Protein AF-A0A0F4JJK7-F1 (afdb_monomer_lite)

Foldseek 3Di:
DLVCCVVPPDDPDDPVVVVVSCVVVVVVVVVVVVVVVLVVVVVVVLVLLLCLLVPPPVNPVCQLVPDDDDPPDPVNVVVNVVVVLVVLVVVAQEWEQAPPVGIPPQADWDDKDKDKDFADDPDPPDDDDDDFLVVVVVVVVVVVQCQVVDPDPVDGADDKDKDKHKYFYDYHPDPDDDQDDDDQDDSSYGHPVVSSVCLRVVDPPDDIHIWTWIWGQPPVNQKIKIKTWHWDDDDRMTMIMIIIGIPHGDDCVSNDRDDADWDWDQDPVGNVDTDTDGDRPADPVRVCLVVCVPPPDPDVVVCPVSDDPPPDPPDPDDD

pLDDT: mean 72.7, std 16.4, range [22.91, 95.44]

Radius of gyration: 30.91 Å; chains: 1; bounding box: 74×50×105 Å

Sequence (319 aa):
VLLYRVAYRQPGSGLLELYLLGAIVAPVLGWYGARRICERTAADLRSRWDGLLGGGGVVTAKVPEAVPGNPDEKAREDLRHQLAKLTAEDRSNSVFYAGPKGILGMGTRWGSWQMAEELTPKTEGHEIHPFRSWDVIRAIDTQLRKLERGPLHTGGFPPASIQHWIVTPVGEGAAEVARPGGEDVDTFMVKPHEITRICNEQQFSAGNRHYLGIQWPLWDGQLVITMLVTVTVLYKTLRVDVTAHALGPVHGLFTTKSKPPVVEVPKSIRFWETVERPLPLVDASEVVRLAVRAPLTWYPPLLDYFGGKLVLPEPFGLR

Structure (mmCIF, N/CA/C/O backbone):
data_AF-A0A0F4JJK7-F1
#
_entry.id   AF-A0A0F4JJK7-F1
#
loop_
_atom_site.group_PDB
_atom_site.id
_atom_site.type_symbol
_atom_site.label_atom_id
_atom_site.label_alt_id
_atom_site.label_comp_id
_atom_site.label_asym_id
_atom_site.label_entity_id
_atom_site.label_seq_id
_atom_site.pdbx_PDB_ins_code
_atom_site.Cartn_x
_atom_site.Cartn_y
_atom_site.Cartn_z
_atom_site.occupancy
_atom_site.B_iso_or_equiv
_atom_site.auth_seq_id
_atom_site.auth_comp_id
_atom_site.auth_asym_id
_atom_site.auth_atom_id
_atom_site.pdbx_PDB_model_num
ATOM 1 N N . VAL A 1 1 ? 33.401 4.384 -51.039 1.00 47.06 1 VAL A N 1
ATOM 2 C CA . VAL A 1 1 ? 33.989 3.655 -52.194 1.00 47.06 1 VAL A CA 1
ATOM 3 C C . VAL A 1 1 ? 33.012 2.651 -52.811 1.00 47.06 1 VAL A C 1
ATOM 5 O O . VAL A 1 1 ? 32.742 2.777 -53.994 1.00 47.06 1 VAL A O 1
ATOM 8 N N . LEU A 1 2 ? 32.414 1.724 -52.046 1.00 46.66 2 LEU A N 1
ATOM 9 C CA . LEU A 1 2 ? 31.387 0.791 -52.559 1.00 46.66 2 LEU A CA 1
ATOM 10 C C . LEU A 1 2 ? 30.111 1.499 -53.058 1.00 46.66 2 LEU A C 1
ATOM 12 O O . LEU A 1 2 ? 29.720 1.302 -54.200 1.00 46.66 2 LEU A O 1
ATOM 16 N N . LEU A 1 3 ? 29.548 2.427 -52.275 1.00 50.97 3 LEU A N 1
ATOM 17 C CA . LEU A 1 3 ? 28.415 3.273 -52.703 1.00 50.97 3 LEU A CA 1
ATOM 18 C C . LEU A 1 3 ? 28.733 4.145 -53.933 1.00 50.97 3 LEU A C 1
ATOM 20 O O . LEU A 1 3 ? 27.875 4.387 -54.772 1.00 50.97 3 LEU A O 1
ATOM 24 N N . TYR A 1 4 ? 29.992 4.572 -54.065 1.00 50.66 4 TYR A N 1
ATOM 25 C CA . TYR A 1 4 ? 30.473 5.364 -55.200 1.00 50.66 4 TYR A CA 1
ATOM 26 C C . TYR A 1 4 ? 30.602 4.520 -56.481 1.00 50.66 4 TYR A C 1
ATOM 28 O O . TYR A 1 4 ? 30.342 5.014 -57.572 1.00 50.66 4 TYR A O 1
ATOM 36 N N . ARG A 1 5 ? 30.934 3.225 -56.360 1.00 52.31 5 ARG A N 1
ATOM 37 C CA . ARG A 1 5 ? 30.923 2.287 -57.494 1.00 52.31 5 ARG A CA 1
ATOM 38 C C . ARG A 1 5 ? 29.506 1.973 -57.980 1.00 52.31 5 ARG A C 1
ATOM 40 O O . ARG A 1 5 ? 29.317 1.892 -59.184 1.00 52.31 5 ARG A O 1
ATOM 47 N N . VAL A 1 6 ? 28.533 1.874 -57.071 1.00 53.47 6 VAL A N 1
ATOM 48 C CA . VAL A 1 6 ? 27.117 1.606 -57.399 1.00 53.47 6 VAL A CA 1
ATOM 49 C C . VAL A 1 6 ? 26.451 2.792 -58.104 1.00 53.47 6 VAL A C 1
ATOM 51 O O . VAL A 1 6 ? 25.686 2.594 -59.040 1.00 53.47 6 VAL A O 1
ATOM 54 N N . ALA A 1 7 ? 26.749 4.025 -57.686 1.00 56.03 7 ALA A N 1
ATOM 55 C CA . ALA A 1 7 ? 26.116 5.212 -58.262 1.00 56.03 7 ALA A CA 1
ATOM 56 C C . ALA A 1 7 ? 26.701 5.636 -59.623 1.00 56.03 7 ALA A C 1
ATOM 58 O O . ALA A 1 7 ? 26.008 6.296 -60.391 1.00 56.03 7 ALA A O 1
ATOM 59 N N . TYR A 1 8 ? 27.967 5.304 -59.913 1.00 55.56 8 TYR A N 1
ATOM 60 C CA . TYR A 1 8 ? 28.708 5.944 -61.012 1.00 55.56 8 TYR A CA 1
ATOM 61 C C . TYR A 1 8 ? 29.363 4.997 -62.030 1.00 55.56 8 TYR A C 1
ATOM 63 O O . TYR A 1 8 ? 29.955 5.475 -62.998 1.00 55.56 8 TYR A O 1
ATOM 71 N N . ARG A 1 9 ? 29.261 3.666 -61.882 1.00 46.75 9 ARG A N 1
ATOM 72 C CA . ARG A 1 9 ? 29.713 2.726 -62.923 1.00 46.75 9 ARG A CA 1
ATOM 73 C C . ARG A 1 9 ? 28.665 1.644 -63.196 1.00 46.75 9 ARG A C 1
ATOM 75 O O . ARG A 1 9 ? 28.308 0.883 -62.313 1.00 46.75 9 ARG A O 1
ATOM 82 N N . GLN A 1 10 ? 28.208 1.667 -64.447 1.00 50.81 10 GLN A N 1
ATOM 83 C CA . GLN A 1 10 ? 27.278 0.795 -65.173 1.00 50.81 10 GLN A CA 1
ATOM 84 C C . GLN A 1 10 ? 26.920 -0.579 -64.550 1.00 50.81 10 GLN A C 1
ATOM 86 O O . GLN A 1 10 ? 27.817 -1.317 -64.139 1.00 50.81 10 GLN A O 1
ATOM 91 N N . PRO A 1 11 ? 25.624 -0.960 -64.576 1.00 51.81 11 PRO A N 1
ATOM 92 C CA . PRO A 1 11 ? 25.106 -2.201 -64.013 1.00 51.81 11 PRO A CA 1
ATOM 93 C C . PRO A 1 11 ? 25.419 -3.386 -64.939 1.00 51.81 11 PRO A C 1
ATOM 95 O O . PRO A 1 11 ? 24.719 -3.637 -65.918 1.00 51.81 11 PRO A O 1
ATOM 98 N N . GLY A 1 12 ? 26.466 -4.139 -64.614 1.00 47.84 12 GLY A N 1
ATOM 99 C CA . GLY A 1 12 ? 26.769 -5.437 -65.219 1.00 47.84 12 GLY A CA 1
ATOM 100 C C . GLY A 1 12 ? 25.861 -6.546 -64.683 1.00 47.84 12 GLY A C 1
ATOM 101 O O . GLY A 1 12 ? 26.288 -7.376 -63.904 1.00 47.84 12 GLY A O 1
ATOM 102 N N . SER A 1 13 ? 24.588 -6.521 -65.072 1.00 58.41 13 SER A N 1
ATOM 103 C CA . SER A 1 13 ? 23.620 -7.633 -65.129 1.00 58.41 13 SER A CA 1
ATOM 104 C C . SER A 1 13 ? 24.031 -9.025 -64.593 1.00 58.41 13 SER A C 1
ATOM 106 O O . SER A 1 13 ? 24.419 -9.916 -65.351 1.00 58.41 13 SER A O 1
ATOM 108 N N . GLY A 1 14 ? 23.760 -9.277 -63.313 1.00 56.03 14 GLY A N 1
ATOM 109 C CA . GLY A 1 14 ? 23.597 -10.623 -62.768 1.00 56.03 14 GLY A CA 1
ATOM 110 C C . GLY A 1 14 ? 22.800 -10.568 -61.468 1.00 56.03 14 GLY A C 1
ATOM 111 O O . GLY A 1 14 ? 23.163 -9.823 -60.559 1.00 56.03 14 GLY A O 1
ATOM 112 N N . LEU A 1 15 ? 21.723 -11.357 -61.347 1.00 65.56 15 LEU A N 1
ATOM 113 C CA . LEU A 1 15 ? 20.953 -11.481 -60.094 1.00 65.56 15 LEU A CA 1
ATOM 114 C C . LEU A 1 15 ? 21.866 -11.799 -58.896 1.00 65.56 15 LEU A C 1
ATOM 116 O O . LEU A 1 15 ? 21.628 -11.317 -57.795 1.00 65.56 15 LEU A O 1
ATOM 120 N N . LEU A 1 16 ? 22.947 -12.548 -59.136 1.00 65.38 16 LEU A N 1
ATOM 121 C CA . LEU A 1 16 ? 23.984 -12.877 -58.157 1.00 65.38 16 LEU A CA 1
ATOM 122 C C . LEU A 1 16 ? 24.763 -11.658 -57.648 1.00 65.38 16 LEU A C 1
ATOM 124 O O . LEU A 1 16 ? 25.068 -11.592 -56.462 1.00 65.38 16 LEU A O 1
ATOM 128 N N . GLU A 1 17 ? 25.067 -10.684 -58.503 1.00 67.25 17 GLU A N 1
ATOM 129 C CA . GLU A 1 17 ? 25.821 -9.492 -58.104 1.00 67.25 17 GLU A CA 1
ATOM 130 C C . GLU A 1 17 ? 24.938 -8.521 -57.312 1.00 67.25 17 GLU A C 1
ATOM 132 O O . GLU A 1 17 ? 25.353 -8.012 -56.272 1.00 67.25 17 GLU A O 1
ATOM 137 N N . LEU A 1 18 ? 23.676 -8.354 -57.726 1.00 67.50 18 LEU A N 1
ATOM 138 C CA . LEU A 1 18 ? 22.672 -7.614 -56.953 1.00 67.50 18 LEU A CA 1
ATOM 139 C C . LEU A 1 18 ? 22.370 -8.291 -55.609 1.00 67.50 18 LEU A C 1
ATOM 141 O O . LEU A 1 18 ? 22.221 -7.601 -54.602 1.00 67.50 18 LEU A O 1
ATOM 145 N N . TYR A 1 19 ? 22.324 -9.626 -55.572 1.00 65.75 19 TYR A N 1
ATOM 146 C CA . TYR A 1 19 ? 22.150 -10.393 -54.339 1.00 65.75 19 TYR A CA 1
ATOM 147 C C . TYR A 1 19 ? 23.349 -10.240 -5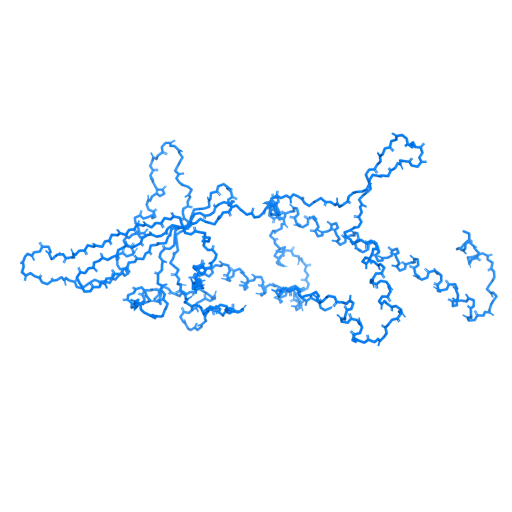3.400 1.00 65.75 19 TYR A C 1
ATOM 149 O O . TYR A 1 19 ? 23.156 -9.945 -52.226 1.00 65.75 19 TYR A O 1
ATOM 157 N N . LEU A 1 20 ? 24.584 -10.370 -53.899 1.00 69.56 20 LEU A N 1
ATOM 158 C CA . LEU A 1 20 ? 25.799 -10.168 -53.100 1.00 69.56 20 LEU A CA 1
ATOM 159 C C . LEU A 1 20 ? 25.902 -8.728 -52.581 1.00 69.56 20 LEU A C 1
ATOM 161 O O . LEU A 1 20 ? 26.259 -8.510 -51.424 1.00 69.56 20 LEU A O 1
ATOM 165 N N . LEU A 1 21 ? 25.534 -7.741 -53.400 1.00 64.38 21 LEU A N 1
ATOM 166 C CA . LEU A 1 21 ? 25.496 -6.341 -52.988 1.00 64.38 21 LEU A CA 1
ATOM 167 C C . LEU A 1 21 ? 24.416 -6.101 -51.923 1.00 64.38 21 LEU A C 1
ATOM 169 O O . LEU A 1 21 ? 24.687 -5.467 -50.904 1.00 64.38 21 LEU A O 1
ATOM 173 N N . GLY A 1 22 ? 23.213 -6.642 -52.124 1.00 65.94 22 GLY A N 1
ATOM 174 C CA . GLY A 1 22 ? 22.122 -6.598 -51.153 1.00 65.94 22 GLY A CA 1
ATOM 175 C C . GLY A 1 22 ? 22.499 -7.279 -49.838 1.00 65.94 22 GLY A C 1
ATOM 176 O O . GLY A 1 22 ? 22.286 -6.705 -48.776 1.00 65.94 22 GLY A O 1
ATOM 177 N N . ALA A 1 23 ? 23.154 -8.438 -49.896 1.00 65.69 23 ALA A N 1
ATOM 178 C CA . ALA A 1 23 ? 23.616 -9.188 -48.733 1.00 65.69 23 ALA A CA 1
ATOM 179 C C . ALA A 1 23 ? 24.701 -8.453 -47.929 1.00 65.69 23 ALA A C 1
ATOM 181 O O . ALA A 1 23 ? 24.805 -8.665 -46.726 1.00 65.69 23 ALA A O 1
ATOM 182 N N . ILE A 1 24 ? 25.484 -7.565 -48.553 1.00 67.50 24 ILE A N 1
ATOM 183 C CA . ILE A 1 24 ? 26.484 -6.740 -47.856 1.00 67.50 24 ILE A CA 1
ATOM 184 C C . ILE A 1 24 ? 25.866 -5.434 -47.336 1.00 67.50 24 ILE A C 1
ATOM 186 O O . ILE A 1 24 ? 26.164 -5.001 -46.223 1.00 67.50 24 ILE A O 1
ATOM 190 N N . VAL A 1 25 ? 25.006 -4.784 -48.123 1.00 69.38 25 VAL A N 1
ATOM 191 C CA . VAL A 1 25 ? 24.467 -3.451 -47.806 1.00 69.38 25 VAL A CA 1
ATOM 192 C C . VAL A 1 25 ? 23.265 -3.522 -46.860 1.00 69.38 25 VAL A C 1
ATOM 194 O O . VAL A 1 25 ? 23.162 -2.699 -45.948 1.00 69.38 25 VAL A O 1
ATOM 197 N N . ALA A 1 26 ? 22.370 -4.498 -47.027 1.00 64.62 26 ALA A N 1
ATOM 198 C CA . ALA A 1 26 ? 21.159 -4.619 -46.216 1.00 64.62 26 ALA A CA 1
ATOM 199 C C . ALA A 1 26 ? 21.447 -4.832 -44.718 1.00 64.62 26 ALA A C 1
ATOM 201 O O . ALA A 1 26 ? 20.801 -4.154 -43.919 1.00 64.62 26 ALA A O 1
ATOM 202 N N . PRO A 1 27 ? 22.433 -5.651 -44.288 1.00 63.38 27 PRO A N 1
ATOM 203 C CA . PRO A 1 27 ? 22.780 -5.759 -42.870 1.00 63.38 27 PRO A CA 1
ATOM 204 C C . PRO A 1 27 ? 23.318 -4.454 -42.282 1.00 63.38 27 PRO A C 1
ATOM 206 O O . PRO A 1 27 ? 23.024 -4.135 -41.135 1.00 63.38 27 PRO A O 1
ATOM 209 N N . VAL A 1 28 ? 24.064 -3.666 -43.064 1.00 65.94 28 VAL A N 1
ATOM 210 C CA . VAL A 1 28 ? 24.615 -2.378 -42.610 1.00 65.94 28 VAL A CA 1
ATOM 211 C C . VAL A 1 28 ? 23.506 -1.339 -42.443 1.00 65.94 28 VAL A C 1
ATOM 213 O O . VAL A 1 28 ? 23.460 -0.638 -41.431 1.00 65.94 28 VAL A O 1
ATOM 216 N N . LEU A 1 29 ? 22.582 -1.259 -43.406 1.00 67.31 29 LEU A N 1
ATOM 217 C CA . LEU A 1 29 ? 21.415 -0.377 -43.319 1.00 67.31 29 LEU A CA 1
ATOM 218 C C . LEU A 1 29 ? 20.452 -0.816 -42.208 1.00 67.31 29 LEU A C 1
ATOM 220 O O . LEU A 1 29 ? 19.976 0.027 -41.448 1.00 67.31 29 LEU A O 1
ATOM 224 N N . GLY A 1 30 ? 20.213 -2.123 -42.075 1.00 63.25 30 GLY A N 1
ATOM 225 C CA . GLY A 1 30 ? 19.403 -2.713 -41.013 1.00 63.25 30 GLY A CA 1
ATOM 226 C C . GLY A 1 30 ? 19.994 -2.455 -39.629 1.00 63.25 30 GLY A C 1
ATOM 227 O O . GLY A 1 30 ? 19.279 -1.995 -38.743 1.00 63.25 30 GLY A O 1
ATOM 228 N N . TRP A 1 31 ? 21.307 -2.641 -39.459 1.00 70.81 31 TRP A N 1
ATOM 229 C CA . TRP A 1 31 ? 22.022 -2.296 -38.228 1.00 70.81 31 TRP A CA 1
ATOM 230 C C . TRP A 1 31 ? 21.882 -0.813 -37.891 1.00 70.81 31 TRP A C 1
ATOM 232 O O . TRP A 1 31 ? 21.549 -0.471 -36.759 1.00 70.81 31 TRP A O 1
ATOM 242 N N . TYR A 1 32 ? 22.094 0.074 -38.866 1.00 69.88 32 TYR A N 1
ATOM 243 C CA . TYR A 1 32 ? 21.990 1.514 -38.642 1.00 69.88 32 TYR A CA 1
ATOM 244 C C . TYR A 1 32 ? 20.564 1.931 -38.244 1.00 69.88 32 TYR A C 1
ATOM 246 O O . TYR A 1 32 ? 20.384 2.709 -37.304 1.00 69.88 32 TYR A O 1
ATOM 254 N N . GLY A 1 33 ? 19.549 1.385 -38.921 1.00 68.62 33 GLY A N 1
ATOM 255 C CA . GLY A 1 33 ? 18.141 1.614 -38.600 1.00 68.62 33 GLY A CA 1
ATOM 256 C C . GLY A 1 33 ? 17.767 1.094 -37.212 1.00 68.62 33 GLY A C 1
ATOM 257 O O . GLY A 1 33 ? 17.250 1.854 -36.393 1.00 68.62 33 GLY A O 1
ATOM 258 N N . ALA A 1 34 ? 18.095 -0.166 -36.919 1.00 64.38 34 ALA A N 1
ATOM 259 C CA . ALA A 1 34 ? 17.833 -0.798 -35.629 1.00 64.38 34 ALA A CA 1
ATOM 260 C C . ALA A 1 34 ? 18.520 -0.042 -34.486 1.00 64.38 34 ALA A C 1
ATOM 262 O O . ALA A 1 34 ? 17.870 0.321 -33.509 1.00 64.38 34 ALA A O 1
ATOM 263 N N . ARG A 1 35 ? 19.804 0.296 -34.649 1.00 67.00 35 ARG A N 1
ATOM 264 C CA . ARG A 1 35 ? 20.566 1.088 -33.680 1.00 67.00 35 ARG A CA 1
ATOM 265 C C . ARG A 1 35 ? 19.877 2.415 -33.379 1.00 67.00 35 ARG A C 1
ATOM 267 O O . ARG A 1 35 ? 19.687 2.750 -32.215 1.00 67.00 35 ARG A O 1
ATOM 274 N N . ARG A 1 36 ? 19.470 3.154 -34.414 1.00 73.25 36 ARG A N 1
ATOM 275 C CA . ARG A 1 36 ? 18.819 4.459 -34.250 1.00 73.25 36 ARG A CA 1
ATOM 276 C C . ARG A 1 36 ? 17.465 4.349 -33.553 1.00 73.25 36 ARG A C 1
ATOM 278 O O . ARG A 1 36 ? 17.121 5.240 -32.781 1.00 73.25 36 ARG A O 1
ATOM 285 N N . ILE A 1 37 ? 16.702 3.288 -33.819 1.00 70.56 37 ILE A N 1
ATOM 286 C CA . ILE A 1 37 ? 15.433 3.020 -33.131 1.00 70.56 37 ILE A CA 1
ATOM 287 C C . ILE A 1 37 ? 15.707 2.700 -31.660 1.00 70.56 37 ILE A C 1
ATOM 289 O O . ILE A 1 37 ? 15.183 3.392 -30.797 1.00 70.56 37 ILE A O 1
ATOM 293 N N . CYS A 1 38 ? 16.591 1.745 -31.364 1.00 68.75 38 CYS A N 1
ATOM 294 C CA . CYS A 1 38 ? 16.922 1.357 -29.993 1.00 68.75 38 CYS A CA 1
ATOM 295 C C . CYS A 1 38 ? 17.481 2.522 -29.164 1.00 68.75 38 CYS A C 1
ATOM 297 O O . CYS A 1 38 ? 17.063 2.709 -28.026 1.00 68.75 38 CYS A O 1
ATOM 299 N N . GLU A 1 39 ? 18.390 3.330 -29.721 1.00 73.44 39 GLU A N 1
ATOM 300 C CA . GLU A 1 39 ? 18.945 4.507 -29.039 1.00 73.44 39 GLU A CA 1
ATOM 301 C C . GLU A 1 39 ? 17.860 5.552 -28.744 1.00 73.44 39 GLU A C 1
ATOM 303 O O . GLU A 1 39 ? 17.800 6.076 -27.632 1.00 73.44 39 GLU A O 1
ATOM 308 N N . ARG A 1 40 ? 16.968 5.823 -29.709 1.00 73.94 40 ARG A N 1
ATOM 309 C CA . ARG A 1 40 ? 15.845 6.755 -29.522 1.00 73.94 40 ARG A CA 1
ATOM 310 C C . ARG A 1 40 ? 14.853 6.250 -28.485 1.00 73.94 40 ARG A C 1
ATOM 312 O O . ARG A 1 40 ? 14.480 7.013 -27.602 1.00 73.94 40 ARG A O 1
ATOM 319 N N . THR A 1 41 ? 14.457 4.984 -28.564 1.00 70.38 41 THR A N 1
ATOM 320 C CA . THR A 1 41 ? 13.527 4.373 -27.612 1.00 70.38 41 THR A CA 1
ATOM 321 C C . THR A 1 41 ? 14.130 4.327 -26.212 1.00 70.38 41 THR A C 1
ATOM 323 O O . THR A 1 41 ? 13.450 4.660 -25.250 1.00 70.38 41 THR A O 1
ATOM 326 N N . ALA A 1 42 ? 15.415 3.991 -26.075 1.00 72.19 42 ALA A N 1
ATOM 327 C CA . ALA A 1 42 ? 16.090 4.006 -24.781 1.00 72.19 42 ALA A CA 1
ATOM 328 C C . ALA A 1 42 ? 16.176 5.424 -24.199 1.00 72.19 42 ALA A C 1
ATOM 330 O O . ALA A 1 42 ? 15.941 5.603 -23.008 1.00 72.19 42 ALA A O 1
ATOM 331 N N . ALA A 1 43 ? 16.490 6.436 -25.013 1.00 77.88 43 ALA A N 1
ATOM 332 C CA . ALA A 1 43 ? 16.494 7.827 -24.565 1.00 77.88 43 ALA A CA 1
ATOM 333 C C . ALA A 1 43 ? 15.096 8.291 -24.121 1.00 77.88 43 ALA A C 1
ATOM 335 O O . ALA A 1 43 ? 14.966 8.900 -23.061 1.00 77.88 43 ALA A O 1
ATOM 336 N N . ASP A 1 44 ? 14.057 7.950 -24.887 1.00 75.75 44 ASP A N 1
ATOM 337 C CA . ASP A 1 44 ? 12.663 8.257 -24.556 1.00 75.75 44 ASP A CA 1
ATOM 338 C C . ASP A 1 44 ? 12.241 7.579 -23.242 1.00 75.75 44 ASP A C 1
ATOM 340 O O . ASP A 1 44 ? 11.811 8.256 -22.311 1.00 75.75 44 ASP A O 1
ATOM 344 N N . LEU A 1 45 ? 12.469 6.270 -23.093 1.00 74.31 45 LEU A N 1
ATOM 345 C CA . LEU A 1 45 ? 12.149 5.532 -21.866 1.00 74.31 45 LEU A CA 1
ATOM 346 C C . LEU A 1 45 ? 12.873 6.087 -20.634 1.00 74.31 45 LEU A C 1
ATOM 348 O O . LEU A 1 45 ? 12.250 6.244 -19.585 1.00 74.31 45 LEU A O 1
ATOM 352 N N . ARG A 1 46 ? 14.160 6.436 -20.756 1.00 74.88 46 ARG A N 1
ATOM 353 C CA . ARG A 1 46 ? 14.911 7.072 -19.661 1.00 74.88 46 ARG A CA 1
ATOM 354 C C . ARG A 1 46 ? 14.343 8.436 -19.302 1.00 74.88 46 ARG A C 1
ATOM 356 O O . ARG A 1 46 ? 14.173 8.716 -18.126 1.00 74.88 46 ARG A O 1
ATOM 363 N N . SER A 1 47 ? 13.988 9.251 -20.295 1.00 77.00 47 SER A N 1
ATOM 364 C CA . SER A 1 47 ? 13.384 10.563 -20.043 1.00 77.00 47 SER A CA 1
ATOM 365 C C . SER A 1 47 ? 12.037 10.455 -19.322 1.00 77.00 47 SER A C 1
ATOM 367 O O . SER A 1 47 ? 11.751 11.247 -18.427 1.00 77.00 47 SER A O 1
ATOM 369 N N . ARG A 1 48 ? 11.237 9.432 -19.654 1.00 72.75 48 ARG A N 1
ATOM 370 C CA . ARG A 1 48 ? 9.970 9.133 -18.974 1.00 72.75 48 ARG A CA 1
ATOM 371 C C . ARG A 1 48 ? 10.209 8.664 -17.541 1.00 72.75 48 ARG A C 1
ATOM 373 O O . ARG A 1 48 ? 9.509 9.108 -16.640 1.00 72.75 48 ARG A O 1
ATOM 380 N N . TRP A 1 49 ? 11.207 7.809 -17.328 1.00 72.50 49 TRP A N 1
ATOM 381 C CA . TRP A 1 49 ? 11.603 7.348 -15.998 1.00 72.50 49 TRP A CA 1
ATOM 382 C C . TRP A 1 49 ? 12.110 8.494 -15.118 1.00 72.50 49 TRP A C 1
ATOM 384 O O . TRP A 1 49 ? 11.612 8.693 -14.017 1.00 72.50 49 TRP A O 1
ATOM 394 N N . ASP A 1 50 ? 13.037 9.305 -15.625 1.00 74.12 50 ASP A N 1
ATOM 395 C CA . ASP A 1 50 ? 13.572 10.460 -14.901 1.00 74.12 50 ASP A CA 1
ATOM 396 C C . ASP A 1 50 ? 12.487 11.512 -14.629 1.00 74.12 50 ASP A C 1
ATOM 398 O O . ASP A 1 50 ? 12.503 12.161 -13.584 1.00 74.12 50 ASP A O 1
ATOM 402 N N . GLY A 1 51 ? 11.515 11.659 -15.536 1.00 69.44 51 GLY A N 1
ATOM 403 C CA . GLY A 1 51 ? 10.341 12.498 -15.314 1.00 69.44 51 GLY A CA 1
ATOM 404 C C . GLY A 1 51 ? 9.420 11.961 -14.213 1.00 69.44 51 GLY A C 1
ATOM 405 O O . GLY A 1 51 ? 8.919 12.752 -13.417 1.00 69.44 51 GLY A O 1
ATOM 406 N N . LEU A 1 52 ? 9.247 10.638 -14.122 1.00 68.12 52 LEU A N 1
ATOM 407 C CA . LEU A 1 52 ? 8.495 9.985 -13.045 1.00 68.12 52 LEU A CA 1
ATOM 408 C C . LEU A 1 52 ? 9.195 10.161 -11.689 1.00 68.12 52 LEU A C 1
ATOM 410 O O . LEU A 1 52 ? 8.547 10.494 -10.702 1.00 68.12 52 LEU A O 1
ATOM 414 N N . LEU A 1 53 ? 10.522 10.017 -11.654 1.00 68.88 53 LEU A N 1
ATOM 415 C CA . LEU A 1 53 ? 11.336 10.237 -10.455 1.00 68.88 53 LEU A CA 1
ATOM 416 C C . LEU A 1 53 ? 11.401 11.705 -10.017 1.00 68.88 53 LEU A C 1
ATOM 418 O O . LEU A 1 53 ? 11.560 11.996 -8.836 1.00 68.88 53 LEU A O 1
ATOM 422 N N . GLY A 1 54 ? 11.320 12.642 -10.962 1.00 63.81 54 GLY A N 1
ATOM 423 C CA . GLY A 1 54 ? 11.456 14.073 -10.697 1.00 63.81 54 GLY A CA 1
ATOM 424 C C . GLY A 1 54 ? 10.225 14.739 -10.082 1.00 63.81 54 GLY A C 1
ATOM 425 O O . GLY A 1 54 ? 10.239 15.959 -9.933 1.00 63.81 54 GLY A O 1
ATOM 426 N N . GLY A 1 55 ? 9.147 13.994 -9.799 1.00 55.62 55 GLY A N 1
ATOM 427 C CA . GLY A 1 55 ? 7.890 14.535 -9.257 1.00 55.62 55 GLY A CA 1
ATOM 428 C C . GLY A 1 55 ? 7.182 15.541 -10.180 1.00 55.62 55 GLY A C 1
ATOM 429 O O . GLY A 1 55 ? 6.177 16.144 -9.806 1.00 55.62 55 GLY A O 1
ATOM 430 N N . GLY A 1 56 ? 7.695 15.745 -11.396 1.00 45.62 56 GLY A N 1
ATOM 431 C CA . GLY A 1 56 ? 7.130 16.659 -12.371 1.00 45.62 56 GLY A CA 1
ATOM 432 C C . GLY A 1 56 ? 5.907 16.021 -13.008 1.00 45.62 56 GLY A C 1
ATOM 433 O O . GLY A 1 56 ? 6.030 15.024 -13.718 1.00 45.62 56 GLY A O 1
ATOM 434 N N . GLY A 1 57 ? 4.735 16.632 -12.823 1.00 43.22 57 GLY A N 1
ATOM 435 C CA . GLY A 1 57 ? 3.438 16.191 -13.359 1.00 43.22 57 GLY A CA 1
ATOM 436 C C . GLY A 1 57 ? 3.360 15.960 -14.879 1.00 43.22 57 GLY A C 1
ATOM 437 O O . GLY A 1 57 ? 2.305 15.588 -15.380 1.00 43.22 57 GLY A O 1
ATOM 438 N N . VAL A 1 58 ? 4.464 16.112 -15.614 1.00 43.19 58 VAL A N 1
ATOM 439 C CA . VAL A 1 58 ? 4.628 15.748 -17.029 1.00 43.19 58 VAL A CA 1
ATOM 440 C C . VAL A 1 58 ? 4.562 14.225 -17.250 1.00 43.19 58 VAL A C 1
ATOM 442 O O . VAL A 1 58 ? 4.261 13.793 -18.361 1.00 43.19 58 VAL A O 1
ATOM 445 N N . VAL A 1 59 ? 4.788 13.411 -16.206 1.00 44.06 59 VAL A N 1
ATOM 446 C CA . VAL A 1 59 ? 4.625 11.940 -16.239 1.00 44.06 59 VAL A CA 1
ATOM 447 C C . VAL A 1 59 ? 3.510 11.464 -15.299 1.00 44.06 59 VAL A C 1
ATOM 449 O O . VAL A 1 59 ? 3.495 10.317 -14.862 1.00 44.06 59 VAL A O 1
ATOM 452 N N . THR A 1 60 ? 2.486 12.295 -15.059 1.00 43.91 60 THR A N 1
ATOM 453 C CA . THR A 1 60 ? 1.149 11.684 -15.041 1.00 43.91 60 THR A CA 1
ATOM 454 C C . THR A 1 60 ? 1.020 11.083 -16.427 1.00 43.91 60 THR A C 1
ATOM 456 O O . THR A 1 60 ? 1.102 11.837 -17.395 1.00 43.91 60 THR A O 1
ATOM 459 N N . ALA A 1 61 ? 1.037 9.745 -16.532 1.00 43.19 61 ALA A N 1
ATOM 460 C CA . ALA A 1 61 ? 0.928 9.015 -17.794 1.00 43.19 61 ALA A CA 1
ATOM 461 C C . ALA A 1 61 ? -0.019 9.806 -18.678 1.00 43.19 61 ALA A C 1
ATOM 463 O O . ALA A 1 61 ? -1.174 9.875 -18.270 1.00 43.19 61 ALA A O 1
ATOM 464 N N . LYS A 1 62 ? 0.504 10.517 -19.709 1.00 45.00 62 LYS A N 1
ATOM 465 C CA . LYS A 1 62 ? -0.226 11.588 -20.414 1.00 45.00 62 LYS A CA 1
ATOM 466 C C . LYS A 1 62 ? -1.654 11.119 -20.498 1.00 45.00 62 LYS A C 1
ATOM 468 O O . LYS A 1 62 ? -1.889 10.150 -21.225 1.00 45.00 62 LYS A O 1
ATOM 473 N N . VAL A 1 63 ? -2.541 11.692 -19.675 1.00 46.00 63 VAL A N 1
ATOM 474 C CA . VAL A 1 63 ? -3.914 11.205 -19.649 1.00 46.00 63 VAL A CA 1
ATOM 475 C C . VAL A 1 63 ? -4.320 11.317 -21.110 1.00 46.00 63 VAL A C 1
ATOM 477 O O . VAL A 1 63 ? -4.088 12.386 -21.688 1.00 46.00 63 VAL A O 1
ATOM 480 N N . PRO A 1 64 ? -4.777 10.240 -21.772 1.00 45.84 64 PRO A N 1
ATOM 4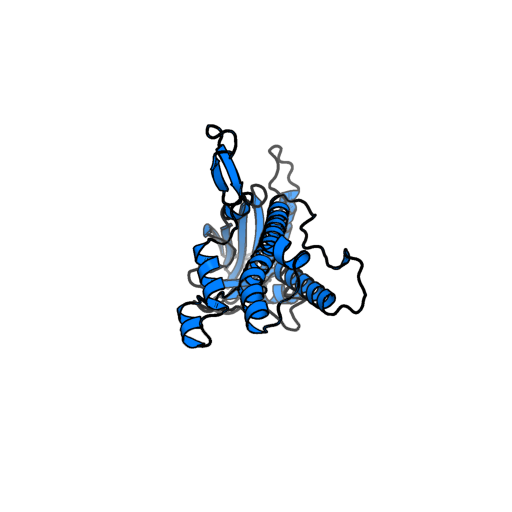81 C CA . PRO A 1 64 ? -5.037 10.294 -23.206 1.00 45.84 64 PRO A CA 1
ATOM 482 C C . PRO A 1 64 ? -5.995 11.436 -23.592 1.00 45.84 64 PRO A C 1
ATOM 484 O O . PRO A 1 64 ? -6.040 11.833 -24.749 1.00 45.84 64 PRO A O 1
ATOM 487 N N . GLU A 1 65 ? -6.680 12.018 -22.603 1.00 44.28 65 GLU A N 1
ATOM 488 C CA . GLU A 1 65 ? -7.393 13.297 -22.643 1.00 44.28 65 GLU A CA 1
ATOM 489 C C . GLU A 1 65 ? -6.584 14.490 -23.199 1.00 44.28 65 GLU A C 1
ATOM 491 O O . GLU A 1 65 ? -7.186 15.399 -23.759 1.00 44.28 65 GLU A O 1
ATOM 496 N N . ALA A 1 66 ? -5.248 14.516 -23.096 1.00 45.50 66 ALA A N 1
ATOM 497 C CA . ALA A 1 66 ? -4.416 15.671 -23.461 1.00 45.50 66 ALA A CA 1
ATOM 498 C C . ALA A 1 66 ? -3.703 15.565 -24.827 1.00 45.50 66 ALA A C 1
ATOM 500 O O . ALA A 1 66 ? -2.906 16.443 -25.170 1.00 45.50 66 ALA A O 1
ATOM 501 N N . VAL A 1 67 ? -3.944 14.511 -25.618 1.00 43.62 67 VAL A N 1
ATOM 502 C CA . VAL A 1 67 ? -3.435 14.422 -26.999 1.00 43.62 67 VAL A CA 1
ATOM 503 C C . VAL A 1 67 ? -4.612 14.570 -27.965 1.00 43.62 67 VAL A C 1
ATOM 505 O O . VAL A 1 67 ? -5.440 13.663 -28.027 1.00 43.62 67 VAL A O 1
ATOM 508 N N . PRO A 1 68 ? -4.701 15.671 -28.737 1.00 44.09 68 PRO A N 1
ATOM 509 C CA . PRO A 1 68 ? -5.730 15.808 -29.757 1.00 44.09 68 PRO A CA 1
ATOM 510 C C . PRO A 1 68 ? -5.542 14.706 -30.804 1.00 44.09 68 PRO A C 1
ATOM 512 O O . PRO A 1 68 ? -4.522 14.659 -31.492 1.00 44.09 68 PRO A O 1
ATOM 515 N N . GLY A 1 69 ? -6.516 13.812 -30.920 1.00 55.44 69 GLY A N 1
ATOM 516 C CA . GLY A 1 69 ? -6.585 12.814 -31.980 1.00 55.44 69 GLY A CA 1
ATOM 517 C C . GLY A 1 69 ? -8.011 12.292 -32.135 1.00 55.44 69 GLY A C 1
ATOM 518 O O . GLY A 1 69 ? -8.867 12.561 -31.294 1.00 55.44 69 GLY A O 1
ATOM 519 N N . ASN A 1 70 ? -8.282 11.605 -33.247 1.00 59.28 70 ASN A N 1
ATOM 520 C CA . ASN A 1 70 ? -9.645 11.309 -33.697 1.00 59.28 70 ASN A CA 1
ATOM 521 C C . ASN A 1 70 ? -10.468 10.542 -32.641 1.00 59.28 70 ASN A C 1
ATOM 523 O O . ASN A 1 70 ? -9.937 9.599 -32.050 1.00 59.28 70 ASN A O 1
ATOM 527 N N . PRO A 1 71 ? -11.746 10.901 -32.428 1.00 61.28 71 PRO A N 1
ATOM 528 C CA . PRO A 1 71 ? -12.615 10.293 -31.414 1.00 61.28 71 PRO A CA 1
ATOM 529 C C . PRO A 1 71 ? -12.907 8.794 -31.627 1.00 61.28 71 PRO A C 1
ATOM 531 O O . PRO A 1 71 ? -13.335 8.135 -30.689 1.00 61.28 71 PRO A O 1
ATOM 534 N N . ASP A 1 72 ? -12.613 8.233 -32.804 1.00 65.56 72 ASP A N 1
ATOM 535 C CA . ASP A 1 72 ? -12.876 6.820 -33.137 1.00 65.56 72 ASP A CA 1
ATOM 536 C C . ASP A 1 72 ? -11.679 5.875 -32.886 1.00 65.56 72 ASP A C 1
ATOM 538 O O . ASP A 1 72 ? -11.660 4.722 -33.326 1.00 65.56 72 ASP A O 1
ATOM 542 N N . GLU A 1 73 ? -10.624 6.343 -32.214 1.00 75.94 73 GLU A N 1
ATOM 543 C CA . GLU A 1 73 ? -9.415 5.545 -32.007 1.00 75.94 73 GLU A CA 1
ATOM 544 C C . GLU A 1 73 ? -9.564 4.557 -30.838 1.00 75.94 73 GLU A C 1
ATOM 546 O O . GLU A 1 73 ? -9.275 4.876 -29.684 1.00 75.94 73 GLU A O 1
ATOM 551 N N . LYS A 1 74 ? -9.955 3.316 -31.158 1.00 78.25 74 LYS A N 1
ATOM 552 C CA . LYS A 1 74 ? -10.154 2.214 -30.197 1.00 78.25 74 LYS A CA 1
ATOM 553 C C . LYS A 1 74 ? -8.993 2.027 -29.209 1.00 78.25 74 LYS A C 1
ATOM 555 O O . LYS A 1 74 ? -9.226 1.850 -28.022 1.00 78.25 74 LYS A O 1
ATOM 560 N N . ALA A 1 75 ? -7.746 2.125 -29.676 1.00 72.75 75 ALA A N 1
ATOM 561 C CA . ALA A 1 75 ? -6.570 1.971 -28.817 1.00 72.75 75 ALA A CA 1
ATOM 562 C C . ALA A 1 75 ? -6.483 3.053 -27.722 1.00 72.75 75 ALA A C 1
ATOM 564 O O . ALA A 1 75 ? -6.005 2.779 -26.623 1.00 72.75 75 ALA A O 1
ATOM 565 N N . ARG A 1 76 ? -6.955 4.277 -27.999 1.00 69.44 76 ARG A N 1
ATOM 566 C CA . ARG A 1 76 ? -6.976 5.367 -27.015 1.00 69.44 76 ARG A CA 1
ATOM 567 C C . ARG A 1 76 ? -8.036 5.121 -25.947 1.00 69.44 76 ARG A C 1
ATOM 569 O O . ARG A 1 76 ? -7.745 5.292 -24.765 1.00 69.44 76 ARG A O 1
ATOM 576 N N . GLU A 1 77 ? -9.232 4.711 -26.359 1.00 77.25 77 GLU A N 1
ATOM 577 C CA . GLU A 1 77 ? -10.318 4.386 -25.430 1.00 77.25 77 GLU A CA 1
ATOM 578 C C . GLU A 1 77 ? -9.966 3.174 -24.561 1.00 77.25 77 GLU A C 1
ATOM 580 O O . GLU A 1 77 ? -10.140 3.222 -23.345 1.00 77.25 77 GLU A O 1
ATOM 585 N N . ASP A 1 78 ? -9.348 2.140 -25.137 1.00 81.44 78 ASP A N 1
ATOM 586 C CA . ASP A 1 78 ? -8.858 0.987 -24.377 1.00 81.44 78 ASP A CA 1
ATOM 587 C C . ASP A 1 78 ? -7.838 1.419 -23.303 1.00 81.44 78 ASP A C 1
ATOM 589 O O . ASP A 1 78 ? -7.946 1.018 -22.141 1.00 81.44 78 ASP A O 1
ATOM 593 N N . LEU A 1 79 ? -6.890 2.303 -23.645 1.00 77.81 79 LEU A N 1
ATOM 594 C CA . LEU A 1 79 ? -5.929 2.861 -22.684 1.00 77.81 79 LEU A CA 1
ATOM 595 C C . LEU A 1 79 ? -6.603 3.724 -21.610 1.00 77.81 79 LEU A C 1
ATOM 597 O O . LEU A 1 79 ? -6.223 3.654 -20.441 1.00 77.81 79 LEU A O 1
ATOM 601 N N . ARG A 1 80 ? -7.610 4.525 -21.977 1.00 77.31 80 ARG A N 1
ATOM 602 C CA . ARG A 1 80 ? -8.397 5.327 -21.030 1.00 77.31 80 ARG A CA 1
ATOM 603 C C . ARG A 1 80 ? -9.118 4.426 -20.031 1.00 77.31 80 ARG A C 1
ATOM 605 O O . ARG A 1 80 ? -9.049 4.676 -18.829 1.00 77.31 80 ARG A O 1
ATOM 612 N N . HIS A 1 81 ? -9.772 3.372 -20.511 1.00 82.75 81 HIS A N 1
ATOM 613 C CA . HIS A 1 81 ? -10.454 2.400 -19.663 1.00 82.75 81 HIS A CA 1
ATOM 614 C C . HIS A 1 81 ? -9.480 1.668 -18.739 1.00 82.75 81 HIS A C 1
ATOM 616 O O . HIS A 1 81 ? -9.764 1.531 -17.551 1.00 82.75 81 HIS A O 1
ATOM 622 N N . GLN A 1 82 ? -8.316 1.251 -19.243 1.00 80.44 82 GLN A N 1
ATOM 623 C CA . GLN A 1 82 ? -7.280 0.621 -18.421 1.00 80.44 82 GLN A CA 1
ATOM 624 C C . GLN A 1 82 ? -6.739 1.571 -17.349 1.00 80.44 82 GLN A C 1
ATOM 626 O O . GLN A 1 82 ? -6.601 1.168 -16.199 1.00 80.44 82 GLN A O 1
ATOM 631 N N . LEU A 1 83 ? -6.489 2.840 -17.682 1.00 81.38 83 LEU A N 1
ATOM 632 C CA . LEU A 1 83 ? -6.015 3.834 -16.717 1.00 81.38 83 LEU A CA 1
ATOM 633 C C . LEU A 1 83 ? -7.079 4.163 -15.662 1.00 81.38 83 LEU A C 1
ATOM 635 O O . LEU A 1 83 ? -6.759 4.261 -14.478 1.00 81.38 83 LEU A O 1
ATOM 639 N N . ALA A 1 84 ? -8.346 4.279 -16.065 1.00 80.94 84 ALA A N 1
ATOM 640 C CA . ALA A 1 84 ? -9.462 4.443 -15.136 1.00 80.94 84 ALA A CA 1
ATOM 641 C C . ALA A 1 84 ? -9.596 3.230 -14.202 1.00 80.94 84 ALA A C 1
ATOM 643 O O . ALA A 1 84 ? -9.757 3.404 -12.995 1.00 80.94 84 ALA A O 1
ATOM 644 N N . LYS A 1 85 ? -9.452 2.012 -14.741 1.00 84.25 85 LYS A N 1
ATOM 645 C CA . LYS A 1 85 ? -9.451 0.769 -13.965 1.00 84.25 85 LYS A CA 1
ATOM 646 C C . LYS A 1 85 ? -8.299 0.740 -12.960 1.00 84.25 85 LYS A C 1
ATOM 648 O O . LYS A 1 85 ? -8.554 0.531 -11.783 1.00 84.25 85 LYS A O 1
ATOM 653 N N . LEU A 1 86 ? -7.069 1.029 -13.388 1.00 83.00 86 LEU A N 1
ATOM 654 C CA . LEU A 1 86 ? -5.892 1.092 -12.511 1.00 83.00 86 LEU A CA 1
ATOM 655 C C . LEU A 1 86 ? -6.051 2.146 -11.408 1.00 83.00 86 LEU A C 1
ATOM 657 O O . LEU A 1 86 ? -5.733 1.888 -10.254 1.00 83.00 86 LEU A O 1
ATOM 661 N N . THR A 1 87 ? -6.594 3.318 -11.745 1.00 78.81 87 THR A N 1
ATOM 662 C CA . THR A 1 87 ? -6.857 4.384 -10.764 1.00 78.81 87 THR A CA 1
ATOM 663 C C . THR A 1 87 ? -7.911 3.957 -9.741 1.00 78.81 87 THR A C 1
ATOM 665 O O . THR A 1 87 ? -7.821 4.310 -8.567 1.00 78.81 87 THR A O 1
ATOM 668 N N . ALA A 1 88 ? -8.923 3.204 -10.171 1.00 81.81 88 ALA A N 1
ATOM 669 C CA . ALA A 1 88 ? -9.923 2.657 -9.266 1.00 81.81 88 ALA A CA 1
ATOM 670 C C . ALA A 1 88 ? -9.357 1.527 -8.390 1.00 81.81 88 ALA A C 1
ATOM 672 O O . ALA A 1 88 ? -9.650 1.470 -7.199 1.00 81.81 88 ALA A O 1
ATOM 673 N N . GLU A 1 89 ? -8.499 0.672 -8.951 1.00 82.12 89 GLU A N 1
ATOM 674 C CA . GLU A 1 89 ? -7.793 -0.377 -8.210 1.00 82.12 89 GLU A CA 1
ATOM 675 C C . GLU A 1 89 ? -6.874 0.211 -7.126 1.00 82.12 89 GLU A C 1
ATOM 677 O O . GLU A 1 89 ? -6.871 -0.289 -6.000 1.00 82.12 89 GLU A O 1
ATOM 682 N N . ASP A 1 90 ? -6.156 1.298 -7.422 1.00 82.44 90 ASP A N 1
ATOM 683 C CA . ASP A 1 90 ? -5.288 2.004 -6.466 1.00 82.44 90 ASP A CA 1
ATOM 684 C C . ASP A 1 90 ? -6.075 2.605 -5.287 1.00 82.44 90 ASP A C 1
ATOM 686 O O . ASP A 1 90 ? -5.628 2.593 -4.144 1.00 82.44 90 ASP A O 1
ATOM 690 N N . ARG A 1 91 ? -7.308 3.059 -5.542 1.00 82.75 91 ARG A N 1
ATOM 691 C CA . ARG A 1 91 ? -8.216 3.605 -4.516 1.00 82.75 91 ARG A CA 1
ATOM 692 C C . ARG A 1 91 ? -9.007 2.543 -3.752 1.00 82.75 91 ARG A C 1
ATOM 694 O O . ARG A 1 91 ? -9.822 2.897 -2.897 1.00 82.75 91 ARG A O 1
ATOM 701 N N . SER A 1 92 ? -8.818 1.262 -4.061 1.00 87.62 92 SER A N 1
ATOM 702 C CA . SER A 1 92 ? -9.576 0.189 -3.420 1.00 87.62 92 SER A CA 1
ATOM 703 C C . SER A 1 92 ? -9.270 0.091 -1.921 1.00 87.62 92 SER A C 1
ATOM 705 O O . SER A 1 92 ? -8.129 0.180 -1.477 1.00 87.62 92 SER A O 1
ATOM 707 N N . ASN A 1 93 ? -10.306 -0.146 -1.117 1.00 89.62 93 ASN A N 1
ATOM 708 C CA . ASN A 1 93 ? -10.194 -0.324 0.335 1.00 89.62 93 ASN A CA 1
ATOM 709 C C . ASN A 1 93 ? -10.104 -1.806 0.747 1.00 89.62 93 ASN A C 1
ATOM 711 O O . ASN A 1 93 ? -10.457 -2.172 1.870 1.00 89.62 93 ASN A O 1
ATOM 715 N N . SER A 1 94 ? -9.667 -2.672 -0.167 1.00 89.50 94 SER A N 1
ATOM 716 C CA . SER A 1 94 ? -9.559 -4.112 0.052 1.00 89.50 94 SER A CA 1
ATOM 717 C C . SER A 1 94 ? -8.099 -4.537 0.060 1.00 89.50 94 SER A C 1
ATOM 719 O O . SER A 1 94 ? -7.353 -4.282 -0.887 1.00 89.50 94 SER A O 1
ATOM 721 N N . VAL A 1 95 ? -7.696 -5.211 1.132 1.00 89.69 95 VAL A N 1
ATOM 722 C CA . VAL A 1 95 ? -6.329 -5.691 1.333 1.00 89.69 95 VAL A CA 1
ATOM 723 C C . VAL A 1 95 ? -6.360 -7.186 1.623 1.00 89.69 95 VAL A C 1
ATOM 725 O O . VAL A 1 95 ? -7.358 -7.729 2.093 1.00 89.69 95 VAL A O 1
ATOM 728 N N . PHE A 1 96 ? -5.258 -7.870 1.345 1.00 90.31 96 PHE A N 1
ATOM 729 C CA . PHE A 1 96 ? -5.167 -9.316 1.469 1.00 90.31 96 PHE A CA 1
ATOM 730 C C . PHE A 1 96 ? -4.229 -9.732 2.591 1.00 90.31 96 PHE A C 1
ATOM 732 O O . PHE A 1 96 ? -3.126 -9.201 2.729 1.00 90.31 96 PHE A O 1
ATOM 739 N N . TYR A 1 97 ? -4.666 -10.706 3.380 1.00 88.25 97 TYR A N 1
ATOM 740 C CA . TYR A 1 97 ? -3.846 -11.362 4.387 1.00 88.25 97 TYR A CA 1
ATOM 741 C C . TYR A 1 97 ? -3.312 -12.684 3.834 1.00 88.25 97 TYR A C 1
ATOM 743 O O . TYR A 1 97 ? -4.093 -13.569 3.493 1.00 88.25 97 TYR A O 1
ATOM 751 N N . ALA A 1 98 ? -1.989 -12.818 3.764 1.00 87.12 98 ALA A N 1
ATOM 752 C CA . ALA A 1 98 ? -1.291 -13.960 3.175 1.00 87.12 98 ALA A CA 1
ATOM 753 C C . ALA A 1 98 ? -0.553 -14.784 4.244 1.00 87.12 98 ALA A C 1
ATOM 755 O O . ALA A 1 98 ? 0.669 -14.951 4.192 1.00 87.12 98 ALA A O 1
ATOM 756 N N . GLY A 1 99 ? -1.297 -15.268 5.244 1.00 83.44 99 GLY A N 1
ATOM 757 C CA . GLY A 1 99 ? -0.794 -16.190 6.266 1.00 83.44 99 GLY A CA 1
ATOM 758 C C . GLY A 1 99 ? 0.490 -15.686 6.955 1.00 83.44 99 GLY A C 1
ATOM 759 O O . GLY A 1 99 ? 0.467 -14.596 7.538 1.00 83.44 99 GLY A O 1
ATOM 760 N N . PRO A 1 100 ? 1.623 -16.419 6.876 1.00 81.31 100 PRO A N 1
ATOM 761 C CA . PRO A 1 100 ? 2.884 -16.028 7.519 1.00 81.31 100 PRO A CA 1
ATOM 762 C C . PRO A 1 100 ? 3.441 -14.671 7.069 1.00 81.31 100 PRO A C 1
ATOM 764 O O . PRO A 1 100 ? 4.150 -14.019 7.832 1.00 81.31 100 PRO A O 1
ATOM 767 N N . LYS A 1 101 ? 3.122 -14.224 5.845 1.00 81.19 101 LYS A N 1
ATOM 768 C CA . LYS A 1 101 ? 3.585 -12.933 5.305 1.00 81.19 101 LYS A CA 1
ATOM 769 C C . LYS A 1 101 ? 2.815 -11.737 5.872 1.00 81.19 101 LYS A C 1
ATOM 771 O O . LYS A 1 101 ? 3.213 -10.599 5.645 1.00 81.19 101 LYS A O 1
ATOM 776 N N . GLY A 1 102 ? 1.728 -11.977 6.604 1.00 85.94 102 GLY A N 1
ATOM 777 C CA . GLY A 1 102 ? 0.892 -10.922 7.160 1.00 85.94 102 GLY A CA 1
ATOM 778 C C . GLY A 1 102 ? 0.007 -10.251 6.110 1.00 85.94 102 GLY A C 1
ATOM 779 O O . GLY A 1 102 ? -0.404 -10.866 5.126 1.00 85.94 102 GLY A O 1
ATOM 780 N N . ILE A 1 103 ? -0.328 -8.985 6.354 1.00 88.44 103 ILE A N 1
ATOM 781 C CA . ILE A 1 103 ? -1.145 -8.177 5.445 1.00 88.44 103 ILE A CA 1
ATOM 782 C C . ILE A 1 103 ? -0.241 -7.635 4.333 1.00 88.44 103 ILE A C 1
ATOM 784 O O . ILE A 1 103 ? 0.727 -6.918 4.596 1.00 88.44 103 ILE A O 1
ATOM 788 N N . LEU A 1 104 ? -0.554 -7.985 3.086 1.00 87.31 104 LEU A N 1
ATOM 789 C CA . LEU A 1 104 ? 0.238 -7.597 1.923 1.00 87.31 104 LEU A CA 1
ATOM 790 C C . LEU A 1 104 ? 0.261 -6.071 1.761 1.00 87.31 104 LEU A C 1
ATOM 792 O O . LEU A 1 104 ? -0.761 -5.404 1.903 1.00 87.31 104 LEU A O 1
ATOM 796 N N . GLY A 1 105 ? 1.440 -5.525 1.459 1.00 83.50 105 GLY A N 1
ATOM 797 C CA . GLY A 1 105 ? 1.639 -4.087 1.240 1.00 83.50 105 GLY A CA 1
ATOM 798 C C . GLY A 1 105 ? 1.795 -3.241 2.508 1.00 83.50 105 GLY A C 1
ATOM 799 O O . GLY A 1 105 ? 2.125 -2.067 2.395 1.00 83.50 105 GLY A O 1
ATOM 800 N N . MET A 1 106 ? 1.634 -3.811 3.709 1.00 86.94 106 MET A N 1
ATOM 801 C CA . MET A 1 106 ? 1.761 -3.049 4.965 1.00 86.94 106 MET A CA 1
ATOM 802 C C . MET A 1 106 ? 3.197 -2.930 5.477 1.00 86.94 106 MET A C 1
ATOM 804 O O . MET A 1 106 ? 3.492 -2.075 6.309 1.00 86.94 106 MET A O 1
ATOM 808 N N . GLY A 1 107 ? 4.097 -3.776 4.978 1.00 86.81 107 GLY A N 1
ATOM 809 C CA . GLY A 1 107 ? 5.465 -3.870 5.473 1.00 86.81 107 GLY A CA 1
ATOM 810 C C . GLY A 1 107 ? 5.560 -4.637 6.793 1.00 86.81 107 GLY A C 1
ATOM 811 O O . GLY A 1 107 ? 4.689 -5.436 7.145 1.00 86.81 107 GLY A O 1
ATOM 812 N N . THR A 1 108 ? 6.651 -4.420 7.521 1.00 88.75 108 THR A N 1
ATOM 813 C CA . THR A 1 108 ? 6.960 -5.184 8.734 1.00 88.75 108 THR A CA 1
ATOM 814 C C . THR A 1 108 ? 6.165 -4.648 9.919 1.00 88.75 108 THR A C 1
ATOM 816 O O . THR A 1 108 ? 6.174 -3.445 10.192 1.00 88.75 108 THR A O 1
ATOM 819 N N . ARG A 1 109 ? 5.500 -5.539 10.664 1.00 89.75 109 ARG A N 1
ATOM 820 C CA . ARG A 1 109 ? 4.858 -5.187 11.937 1.00 89.75 109 ARG A CA 1
ATOM 821 C C . ARG A 1 109 ? 5.930 -4.898 12.989 1.00 89.75 109 ARG A C 1
ATOM 823 O O . ARG A 1 109 ? 6.744 -5.769 13.278 1.00 89.75 109 ARG A O 1
ATOM 830 N N . TRP A 1 110 ? 5.904 -3.705 13.575 1.00 88.25 110 TRP A N 1
ATOM 831 C CA . TRP A 1 110 ? 6.888 -3.270 14.578 1.00 88.25 110 TRP A CA 1
ATOM 832 C C . TRP A 1 110 ? 6.282 -3.002 15.959 1.00 88.25 110 TRP A C 1
ATOM 834 O O . TRP A 1 110 ? 7.015 -2.945 16.941 1.00 88.25 110 TRP A O 1
ATOM 844 N N . GLY A 1 111 ? 4.956 -2.859 16.057 1.00 90.81 111 GLY A N 1
ATOM 845 C CA . GLY A 1 111 ? 4.284 -2.538 17.316 1.00 90.81 111 GLY A CA 1
ATOM 846 C C . GLY A 1 111 ? 2.915 -3.193 17.456 1.00 90.81 111 GLY A C 1
ATOM 847 O O . GLY A 1 111 ? 2.234 -3.496 16.468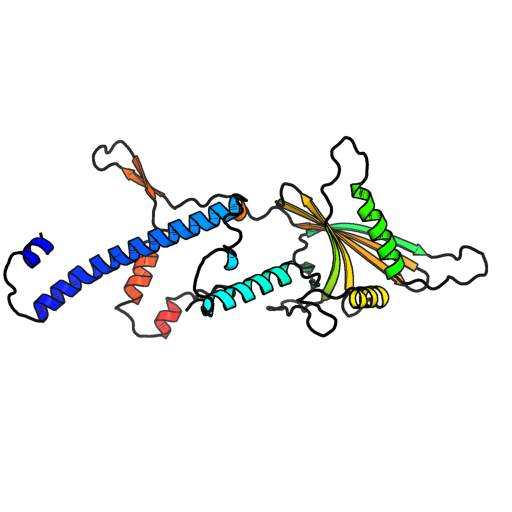 1.00 90.81 111 GLY A O 1
ATOM 848 N N . SER A 1 112 ? 2.512 -3.422 18.704 1.00 93.38 112 SER A N 1
ATOM 849 C CA . SER A 1 112 ? 1.174 -3.881 19.062 1.00 93.38 112 SER A CA 1
ATOM 850 C C . SER A 1 112 ? 0.781 -3.340 20.428 1.00 93.38 112 SER A C 1
ATOM 852 O O . SER A 1 112 ? 1.502 -3.554 21.398 1.00 93.38 112 SER A O 1
ATOM 854 N N . TRP A 1 113 ? -0.388 -2.720 20.509 1.00 95.44 113 TRP A N 1
ATOM 855 C CA . TRP A 1 113 ? -1.020 -2.295 21.754 1.00 95.44 113 TRP A CA 1
ATOM 856 C C . TRP A 1 113 ? -2.405 -2.907 21.810 1.00 95.44 113 TRP A C 1
ATOM 858 O O . TRP A 1 113 ? -3.095 -2.972 20.795 1.00 95.44 113 TRP A O 1
ATOM 868 N N . GLN A 1 114 ? -2.787 -3.413 22.972 1.00 93.62 114 GLN A N 1
ATOM 869 C CA . GLN A 1 114 ? -4.052 -4.107 23.154 1.00 93.62 114 GLN A CA 1
ATOM 870 C C . GLN A 1 114 ? -4.672 -3.612 24.450 1.00 93.62 114 GLN A C 1
ATOM 872 O O . GLN A 1 114 ? -4.006 -3.575 25.482 1.00 93.62 114 GLN A O 1
ATOM 877 N N . MET A 1 115 ? -5.934 -3.219 24.374 1.00 93.50 115 MET A N 1
ATOM 878 C CA . MET A 1 115 ? -6.778 -2.937 25.525 1.00 93.50 115 MET A CA 1
ATOM 879 C C . MET A 1 115 ? -7.862 -4.004 25.534 1.00 93.50 115 MET A C 1
ATOM 881 O O . MET A 1 115 ? -8.600 -4.121 24.560 1.00 93.50 115 MET A O 1
ATOM 885 N N . ALA A 1 116 ? -7.939 -4.794 26.598 1.00 91.31 116 ALA A N 1
ATOM 886 C CA . ALA A 1 116 ? -8.967 -5.809 26.778 1.00 91.31 116 ALA A CA 1
ATOM 887 C C . ALA A 1 116 ? -9.583 -5.603 28.158 1.00 91.31 116 ALA A C 1
ATOM 889 O O . ALA A 1 116 ? -8.977 -5.964 29.160 1.00 91.31 116 ALA A O 1
ATOM 890 N N . GLU A 1 117 ? -10.760 -4.989 28.186 1.00 90.81 117 GLU A N 1
ATOM 891 C CA . GLU A 1 117 ? -11.430 -4.588 29.422 1.00 90.81 117 GLU A CA 1
ATOM 892 C C . GLU A 1 117 ? -12.796 -5.260 29.529 1.00 90.81 117 GLU A C 1
ATOM 894 O O . GLU A 1 117 ? -13.511 -5.427 28.532 1.00 90.81 117 GLU A O 1
ATOM 899 N N . GLU A 1 118 ? -13.160 -5.651 30.748 1.00 89.56 118 GLU A N 1
ATOM 900 C CA . GLU A 1 118 ? -14.505 -6.128 31.049 1.00 89.56 118 GLU A CA 1
ATOM 901 C C . GLU A 1 118 ? -15.450 -4.934 31.208 1.00 89.56 118 GLU A C 1
ATOM 903 O O . GLU A 1 118 ? -15.211 -3.996 31.966 1.00 89.56 118 GLU A O 1
ATOM 908 N N . LEU A 1 119 ? -16.543 -4.967 30.459 1.00 87.94 119 LEU A N 1
ATOM 909 C CA . LEU A 1 119 ? -17.572 -3.951 30.471 1.00 87.94 119 LEU A CA 1
ATOM 910 C C . LEU A 1 119 ? -18.467 -4.161 31.684 1.00 87.94 119 LEU A C 1
ATOM 912 O O . LEU A 1 119 ? -19.106 -5.204 31.838 1.00 87.94 119 LEU A O 1
ATOM 916 N N . THR A 1 120 ? -18.565 -3.127 32.508 1.00 88.06 120 THR A N 1
ATOM 917 C CA . THR A 1 120 ? -19.509 -3.069 33.617 1.00 88.06 120 THR A CA 1
ATOM 918 C C . THR A 1 120 ? -20.649 -2.107 33.284 1.00 88.06 120 THR A C 1
ATOM 920 O O . THR A 1 120 ? -20.438 -1.068 32.647 1.00 88.06 120 THR A O 1
ATOM 923 N N . PRO A 1 121 ? -21.895 -2.443 33.661 1.00 87.12 121 PRO A N 1
ATOM 924 C CA . PRO A 1 121 ? -23.008 -1.521 33.514 1.00 87.12 121 PRO A CA 1
ATOM 925 C C . PRO A 1 121 ? -22.774 -0.298 34.406 1.00 87.12 121 PRO A C 1
ATOM 927 O O . PRO A 1 121 ? -22.283 -0.408 35.527 1.00 87.12 121 PRO A O 1
ATOM 930 N N . LYS A 1 122 ? -23.159 0.885 33.918 1.00 85.75 122 LYS A N 1
ATOM 931 C CA . LYS A 1 122 ? -23.012 2.143 34.669 1.00 85.75 122 LYS A CA 1
ATOM 932 C C . LYS A 1 122 ? -23.819 2.147 35.975 1.00 85.75 122 LYS A C 1
ATOM 934 O O . LYS A 1 122 ? -23.428 2.812 36.930 1.00 85.75 122 LYS A O 1
ATOM 939 N N . THR A 1 123 ? -24.948 1.444 35.993 1.00 87.38 123 THR A N 1
ATOM 940 C CA . THR A 1 123 ? -25.815 1.296 37.164 1.00 87.38 123 THR A CA 1
ATOM 941 C C . THR A 1 123 ? -25.793 -0.161 37.603 1.00 87.38 123 THR A C 1
ATOM 943 O O . THR A 1 123 ? -26.035 -1.056 36.791 1.00 87.38 123 THR A O 1
ATOM 946 N N . GLU A 1 124 ? -25.501 -0.398 38.881 1.00 82.88 124 GLU A N 1
ATOM 947 C CA . GLU A 1 124 ? -25.491 -1.744 39.456 1.00 82.88 124 GLU A CA 1
ATOM 948 C C . GLU A 1 124 ? -26.858 -2.425 39.288 1.00 82.88 124 GLU A C 1
ATOM 950 O O . GLU A 1 124 ? -27.905 -1.798 39.448 1.00 82.88 124 GLU A O 1
ATOM 955 N N . GLY A 1 125 ? -26.849 -3.711 38.928 1.00 81.50 125 GLY A N 1
ATOM 956 C CA . GLY A 1 125 ? -28.064 -4.509 38.721 1.00 81.50 125 GLY A CA 1
ATOM 957 C C . GLY A 1 125 ? -28.723 -4.383 37.342 1.00 81.50 125 GLY A C 1
ATOM 958 O O . GLY A 1 125 ? -29.679 -5.107 37.076 1.00 81.50 125 GLY A O 1
ATOM 959 N N . HIS A 1 126 ? -28.219 -3.525 36.449 1.00 82.94 126 HIS A N 1
ATOM 960 C CA . HIS A 1 126 ? -28.731 -3.404 35.080 1.00 82.94 126 HIS A CA 1
ATOM 961 C C . HIS A 1 126 ? -27.902 -4.194 34.061 1.00 82.94 126 HIS A C 1
ATOM 963 O O . HIS A 1 126 ? -26.697 -4.382 34.219 1.00 82.94 126 HIS A O 1
ATOM 969 N N . GLU A 1 127 ? -28.550 -4.631 32.981 1.00 80.56 127 GLU A N 1
ATOM 970 C CA . GLU A 1 127 ? -27.861 -5.219 31.832 1.00 80.56 127 GLU A CA 1
ATOM 971 C C . GLU A 1 127 ? -27.158 -4.146 30.989 1.00 80.56 127 GLU A C 1
ATOM 973 O O . GLU A 1 127 ? -27.554 -2.979 30.950 1.00 80.56 127 GLU A O 1
ATOM 978 N N . ILE A 1 128 ? -26.093 -4.551 30.297 1.00 81.88 128 ILE A N 1
ATOM 979 C CA . ILE A 1 128 ? -25.355 -3.676 29.385 1.00 81.88 128 ILE A CA 1
ATOM 980 C C . ILE A 1 128 ? -26.217 -3.453 28.144 1.00 81.88 128 ILE A C 1
ATOM 982 O O . ILE A 1 128 ? -26.658 -4.411 27.508 1.00 81.88 128 ILE A O 1
ATOM 986 N N . HIS A 1 129 ? -26.428 -2.192 27.767 1.00 83.38 129 HIS A N 1
ATOM 987 C CA . HIS A 1 129 ? -27.103 -1.889 26.511 1.00 83.38 129 HIS A CA 1
ATOM 988 C C . HIS A 1 129 ? -26.289 -2.434 25.331 1.00 83.38 129 HIS A C 1
ATOM 990 O O . HIS A 1 129 ? -25.099 -2.121 25.229 1.00 83.38 129 HIS A O 1
ATOM 996 N N . PRO A 1 130 ? -26.903 -3.217 24.428 1.00 81.56 130 PRO A N 1
ATOM 997 C CA . PRO A 1 130 ? -26.199 -3.721 23.264 1.00 81.56 130 PRO A CA 1
ATOM 998 C C . PRO A 1 130 ? -25.767 -2.542 22.392 1.00 81.56 130 PRO A C 1
ATOM 1000 O O . PRO A 1 130 ? -26.574 -1.682 22.039 1.00 81.56 130 PRO A O 1
ATOM 1003 N N . PHE A 1 131 ? -24.489 -2.512 22.034 1.00 85.62 131 PHE A N 1
ATOM 1004 C CA . PHE A 1 131 ? -23.925 -1.552 21.092 1.00 85.62 131 PHE A CA 1
ATOM 1005 C C . PHE A 1 131 ? -23.192 -2.299 19.985 1.00 85.62 131 PHE A C 1
ATOM 1007 O O . PHE A 1 131 ? -22.805 -3.460 20.138 1.00 85.62 131 PHE A O 1
ATOM 1014 N N . ARG A 1 132 ? -23.022 -1.638 18.843 1.00 88.81 132 ARG A N 1
ATOM 1015 C CA . ARG A 1 132 ? -22.340 -2.222 17.690 1.00 88.81 132 ARG A CA 1
ATOM 1016 C C . ARG A 1 132 ? -20.851 -1.903 17.759 1.00 88.81 132 ARG A C 1
ATOM 1018 O O . ARG A 1 132 ? -20.480 -0.782 18.105 1.00 88.81 132 ARG A O 1
ATOM 1025 N N . SER A 1 133 ? -19.990 -2.840 17.361 1.00 89.44 133 SER A N 1
ATOM 1026 C CA . SER A 1 133 ? -18.545 -2.582 17.209 1.00 89.44 133 SER A CA 1
ATOM 1027 C C . SER A 1 133 ? -18.281 -1.363 16.315 1.00 89.44 133 SER A C 1
ATOM 1029 O O . SER A 1 133 ? -17.371 -0.574 16.575 1.00 89.44 133 SER A O 1
ATOM 1031 N N . TRP A 1 134 ? -19.144 -1.157 15.313 1.00 92.25 134 TRP A N 1
ATOM 1032 C CA . TRP A 1 134 ? -19.118 0.010 14.437 1.00 92.25 134 TRP A CA 1
ATOM 1033 C C . TRP A 1 134 ? -19.251 1.355 15.172 1.00 92.25 134 TRP A C 1
ATOM 1035 O O . TRP A 1 134 ? -18.619 2.338 14.787 1.00 92.25 134 TRP A O 1
ATOM 1045 N N . ASP A 1 135 ? -20.036 1.432 16.248 1.00 91.81 135 ASP A N 1
ATOM 1046 C CA . ASP A 1 135 ? -20.223 2.693 16.973 1.00 91.81 135 ASP A CA 1
ATOM 1047 C C . ASP A 1 135 ? -18.931 3.105 17.694 1.00 91.81 135 ASP A C 1
ATOM 1049 O O . ASP A 1 135 ? -18.545 4.277 17.685 1.00 91.81 135 ASP A O 1
ATOM 1053 N N . VAL A 1 136 ? -18.205 2.123 18.238 1.00 91.50 136 VAL A N 1
ATOM 1054 C CA . VAL A 1 136 ? -16.898 2.330 18.875 1.00 91.50 136 VAL A CA 1
ATOM 1055 C C . VAL A 1 136 ? -15.853 2.746 17.842 1.00 91.50 136 VAL A C 1
ATOM 1057 O O . VAL A 1 136 ? -15.154 3.740 18.044 1.00 91.50 136 VAL A O 1
ATOM 1060 N N . ILE A 1 137 ? -15.757 2.037 16.709 1.00 93.12 137 ILE A N 1
ATOM 1061 C CA . ILE A 1 137 ? -14.752 2.368 15.689 1.00 93.12 137 ILE A CA 1
ATOM 1062 C C . ILE A 1 137 ? -15.012 3.743 15.062 1.00 93.12 137 ILE A C 1
ATOM 1064 O O . ILE A 1 137 ? -14.069 4.486 14.796 1.00 93.12 137 ILE A O 1
ATOM 1068 N N . ARG A 1 138 ? -16.282 4.131 14.893 1.00 93.50 138 ARG A N 1
ATOM 1069 C CA . ARG A 1 138 ? -16.669 5.463 14.416 1.00 93.50 138 ARG A CA 1
ATOM 1070 C C . ARG A 1 138 ? -16.295 6.558 15.412 1.00 93.50 138 ARG A C 1
ATOM 1072 O O . ARG A 1 138 ? -15.862 7.639 15.003 1.00 93.50 138 ARG A O 1
ATOM 1079 N N . ALA A 1 139 ? -16.449 6.300 16.711 1.00 93.06 139 ALA A N 1
ATOM 1080 C CA . ALA A 1 139 ? -15.999 7.226 17.746 1.00 93.06 139 ALA A CA 1
ATOM 1081 C C . ALA A 1 139 ? -14.472 7.411 17.697 1.00 93.06 139 ALA A C 1
ATOM 1083 O O . ALA A 1 139 ? -14.001 8.547 17.766 1.00 93.06 139 ALA A O 1
ATOM 1084 N N . ILE A 1 140 ? -13.715 6.325 17.497 1.00 92.50 140 ILE A N 1
ATOM 1085 C CA . ILE A 1 140 ? -12.256 6.364 17.314 1.00 92.50 140 ILE A CA 1
ATOM 1086 C C . ILE A 1 140 ? -11.884 7.169 16.056 1.00 92.50 140 ILE A C 1
ATOM 1088 O O . ILE A 1 140 ? -11.108 8.116 16.167 1.00 92.50 140 ILE A O 1
ATOM 1092 N N . ASP A 1 141 ? -12.479 6.876 14.892 1.00 92.50 141 ASP A N 1
ATOM 1093 C CA . ASP A 1 141 ? -12.262 7.625 13.636 1.00 92.50 141 ASP A CA 1
ATOM 1094 C C . ASP A 1 141 ? -12.514 9.131 13.821 1.00 92.50 141 ASP A C 1
ATOM 1096 O O . ASP A 1 141 ? -11.691 9.971 13.453 1.00 92.50 141 ASP A O 1
ATOM 1100 N N . THR A 1 142 ? -13.608 9.487 14.498 1.00 92.12 142 THR A N 1
ATOM 1101 C CA . THR A 1 142 ? -13.960 10.888 14.767 1.00 92.12 142 THR A CA 1
ATOM 1102 C C . THR A 1 142 ? -12.914 11.602 15.629 1.00 92.12 142 THR A C 1
ATOM 1104 O O . THR A 1 142 ? -12.681 12.796 15.436 1.00 92.12 142 THR A O 1
ATOM 1107 N N . GLN A 1 143 ? -12.290 10.915 16.591 1.00 89.38 143 GLN A N 1
ATOM 1108 C CA . GLN A 1 143 ? -11.223 11.499 17.412 1.00 89.38 143 GLN A CA 1
ATOM 1109 C C . GLN A 1 143 ? -9.896 11.578 16.653 1.00 89.38 143 GLN A C 1
ATOM 1111 O O . GLN A 1 143 ? -9.209 12.593 16.742 1.00 89.38 143 GLN A O 1
ATOM 1116 N N . LEU A 1 144 ? -9.564 10.566 15.847 1.00 87.50 144 LEU A N 1
ATOM 1117 C CA . LEU A 1 144 ? -8.353 10.563 15.023 1.00 87.50 144 LEU A CA 1
ATOM 1118 C C . LEU A 1 144 ? -8.346 11.720 14.019 1.00 87.50 144 LEU A C 1
ATOM 1120 O O . LEU A 1 144 ? -7.347 12.422 13.905 1.00 87.50 144 LEU A O 1
ATOM 1124 N N . ARG A 1 145 ? -9.486 12.014 13.384 1.00 86.62 145 ARG A N 1
ATOM 1125 C CA . ARG A 1 145 ? -9.637 13.176 12.485 1.00 86.62 145 ARG A CA 1
ATOM 1126 C C . ARG A 1 145 ? -9.464 14.529 13.182 1.00 86.62 145 ARG A C 1
ATOM 1128 O O . ARG A 1 145 ? -9.260 15.543 12.521 1.00 86.62 145 ARG A O 1
ATOM 1135 N N . LYS A 1 146 ? -9.562 14.583 14.515 1.00 82.75 146 LYS A N 1
ATOM 1136 C CA . LYS A 1 146 ? -9.300 15.806 15.289 1.00 82.75 146 LYS A CA 1
ATOM 1137 C C . LYS A 1 146 ? -7.825 15.981 15.637 1.00 82.75 146 LYS A C 1
ATOM 1139 O O . LYS A 1 146 ? -7.451 17.105 15.960 1.00 82.75 146 LYS A O 1
ATOM 1144 N N . LEU A 1 147 ? -6.995 14.933 15.549 1.00 73.94 147 LEU A N 1
ATOM 1145 C CA . LEU A 1 147 ? -5.554 15.029 15.828 1.00 73.94 147 LEU A CA 1
ATOM 1146 C C . LEU A 1 147 ? -4.863 16.055 14.920 1.00 73.94 147 LEU A C 1
ATOM 1148 O O . LEU A 1 147 ? -3.946 16.741 15.361 1.00 73.94 147 LEU A O 1
ATOM 1152 N N . GLU A 1 148 ? -5.363 16.231 13.697 1.00 66.06 148 GLU A N 1
ATOM 1153 C CA . GLU A 1 148 ? -4.873 17.227 12.734 1.00 66.06 148 GLU A CA 1
ATOM 1154 C C . GLU A 1 148 ? -5.093 18.680 13.186 1.00 66.06 148 GLU A C 1
ATOM 1156 O O . GLU A 1 148 ? -4.441 19.593 12.690 1.00 66.06 148 GLU A O 1
ATOM 1161 N N . ARG A 1 149 ? -6.008 18.922 14.135 1.00 65.00 149 ARG A N 1
ATOM 1162 C CA . ARG A 1 149 ? -6.396 20.268 14.591 1.00 65.00 149 ARG A CA 1
ATOM 1163 C C . ARG A 1 149 ? -5.611 20.746 15.821 1.00 65.00 149 ARG A C 1
ATOM 1165 O O . ARG A 1 149 ? -5.946 21.787 16.384 1.00 65.00 149 ARG A O 1
ATOM 1172 N N . GLY A 1 150 ? -4.611 19.985 16.273 1.00 58.59 150 GLY A N 1
ATOM 1173 C CA . GLY A 1 150 ? -3.841 20.277 17.485 1.00 58.59 150 GLY A CA 1
ATOM 1174 C C . GLY A 1 150 ? -2.805 21.408 17.312 1.00 58.59 150 GLY A C 1
ATOM 1175 O O . GLY A 1 150 ? -2.044 21.386 16.347 1.00 58.59 150 GLY A O 1
ATOM 1176 N N . PRO A 1 151 ? -2.701 22.369 18.255 1.00 52.03 151 PRO A N 1
ATOM 1177 C CA . PRO A 1 151 ? -1.797 23.522 18.180 1.00 52.03 151 PRO A CA 1
ATOM 1178 C C . PRO A 1 151 ? -0.386 23.189 18.702 1.00 52.03 151 PRO A C 1
ATOM 1180 O O . PRO A 1 151 ? 0.100 23.807 19.648 1.00 52.03 151 PRO A O 1
ATOM 1183 N N . LEU A 1 152 ? 0.281 22.177 18.141 1.00 53.91 152 LEU A N 1
ATOM 1184 C CA . LEU A 1 152 ? 1.655 21.856 18.544 1.00 53.91 152 LEU A CA 1
ATOM 1185 C C . LEU A 1 152 ? 2.665 22.704 17.755 1.00 53.91 152 LEU A C 1
ATOM 1187 O O . LEU A 1 152 ? 2.728 22.650 16.530 1.00 53.91 152 LEU A O 1
ATOM 1191 N N . HIS A 1 153 ? 3.486 23.466 18.483 1.00 52.50 153 HIS A N 1
ATOM 1192 C CA . HIS A 1 153 ? 4.528 24.349 17.940 1.00 52.50 153 HIS A CA 1
ATOM 1193 C C . HIS A 1 153 ? 5.664 23.626 17.196 1.00 52.50 153 HIS A C 1
ATOM 1195 O O . HIS A 1 153 ? 6.425 24.269 16.480 1.00 52.50 153 HIS A O 1
ATOM 1201 N N . THR A 1 154 ? 5.792 22.307 17.343 1.00 55.00 154 THR A N 1
ATOM 1202 C CA . THR A 1 154 ? 6.883 21.503 16.766 1.00 55.00 154 THR A CA 1
ATOM 1203 C C . THR A 1 154 ? 6.638 21.033 15.331 1.00 55.00 154 THR A C 1
ATOM 1205 O O . THR A 1 154 ? 7.396 20.208 14.833 1.00 55.00 154 THR A O 1
ATOM 1208 N N . GLY A 1 155 ? 5.614 21.557 14.652 1.00 52.53 155 GLY A N 1
ATOM 1209 C CA . GLY A 1 155 ? 5.140 20.989 13.393 1.00 52.53 155 GLY A CA 1
ATOM 1210 C C . GLY A 1 155 ? 4.354 19.715 13.696 1.00 52.53 155 GLY A C 1
ATOM 1211 O O . GLY A 1 155 ? 4.897 18.737 14.204 1.00 52.53 155 GLY A O 1
ATOM 1212 N N . GLY A 1 156 ? 3.040 19.758 13.482 1.00 57.81 156 GLY A N 1
ATOM 1213 C CA . GLY A 1 156 ? 2.168 18.608 13.721 1.00 57.81 156 GLY A CA 1
ATOM 1214 C C . GLY A 1 156 ? 2.557 17.393 12.872 1.00 57.81 156 GLY A C 1
ATOM 1215 O O . GLY A 1 156 ? 3.347 17.491 11.932 1.00 57.81 156 GLY A O 1
ATOM 1216 N N . PHE A 1 157 ? 1.973 16.237 13.191 1.00 64.19 157 PHE A N 1
ATOM 1217 C CA . PHE A 1 157 ? 2.030 15.089 12.286 1.00 64.19 157 PHE A CA 1
ATOM 1218 C C . PHE A 1 157 ? 1.496 15.493 10.898 1.00 64.19 157 PHE A C 1
ATOM 1220 O O . PHE A 1 157 ? 0.549 16.284 10.830 1.00 64.19 157 PHE A O 1
ATOM 1227 N N . PRO A 1 158 ? 2.072 14.970 9.796 1.00 74.12 158 PRO A N 1
ATOM 1228 C CA . PRO A 1 158 ? 1.496 15.167 8.470 1.00 74.12 158 PRO A CA 1
ATOM 1229 C C . PRO A 1 158 ? 0.045 14.655 8.442 1.00 74.12 158 PRO A C 1
ATOM 1231 O O . PRO A 1 158 ? -0.300 13.785 9.253 1.00 74.12 158 PRO A O 1
ATOM 1234 N N . PRO A 1 159 ? -0.802 15.179 7.533 1.00 78.44 159 PRO A N 1
ATOM 1235 C CA . PRO A 1 159 ? -2.198 14.765 7.438 1.00 78.44 159 PRO A CA 1
ATOM 1236 C C . PRO A 1 159 ? -2.281 13.246 7.295 1.00 78.44 159 PRO A C 1
ATOM 1238 O O . PRO A 1 159 ? -1.568 12.644 6.486 1.00 78.44 159 PRO A O 1
ATOM 1241 N N . ALA A 1 160 ? -3.119 12.629 8.123 1.00 83.88 160 ALA A N 1
ATOM 1242 C CA . ALA A 1 160 ? -3.224 11.182 8.180 1.00 83.88 160 ALA A CA 1
ATOM 1243 C C . ALA A 1 160 ? -4.262 10.720 7.155 1.00 83.88 160 ALA A C 1
ATOM 1245 O O . ALA A 1 160 ? -5.407 11.174 7.169 1.00 83.88 160 ALA A O 1
ATOM 1246 N N . SER A 1 161 ? -3.906 9.771 6.291 1.00 88.69 161 SER A N 1
ATOM 1247 C CA . SER A 1 161 ? -4.910 9.108 5.457 1.00 88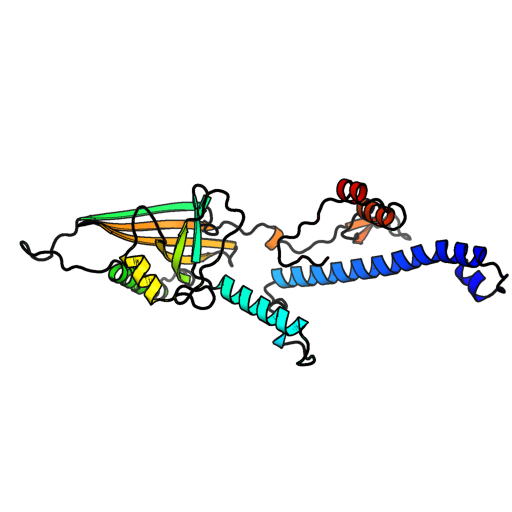.69 161 SER A CA 1
ATOM 1248 C C . SER A 1 161 ? -5.639 8.081 6.315 1.00 88.69 161 SER A C 1
ATOM 1250 O O . SER A 1 161 ? -5.063 7.062 6.697 1.00 88.69 161 SER A O 1
ATOM 1252 N N . ILE A 1 162 ? -6.892 8.379 6.667 1.00 91.12 162 ILE A N 1
ATOM 1253 C CA . ILE A 1 162 ? -7.742 7.496 7.473 1.00 91.12 162 ILE A CA 1
ATOM 1254 C C . ILE A 1 162 ? -8.795 6.854 6.576 1.00 91.12 162 ILE A C 1
ATOM 1256 O O . ILE A 1 162 ? -9.660 7.547 6.025 1.00 91.12 162 ILE A O 1
ATOM 1260 N N . GLN A 1 163 ? -8.744 5.527 6.469 1.00 92.06 163 GLN A N 1
ATOM 1261 C CA . GLN A 1 163 ? -9.646 4.729 5.645 1.00 92.06 163 GLN A CA 1
ATOM 1262 C C . GLN A 1 163 ? -10.096 3.457 6.371 1.00 92.06 163 GLN A C 1
ATOM 1264 O O . GLN A 1 163 ? -9.370 2.870 7.172 1.00 92.06 163 GLN A O 1
ATOM 1269 N N . HIS A 1 164 ? -11.311 3.002 6.066 1.00 93.56 164 HIS A N 1
ATOM 1270 C CA . HIS A 1 164 ? -11.808 1.708 6.525 1.00 93.56 164 HIS A CA 1
ATOM 1271 C C . HIS A 1 164 ? -11.439 0.635 5.511 1.00 93.56 164 HIS A C 1
ATOM 1273 O O . HIS A 1 164 ? -11.931 0.665 4.382 1.00 93.56 164 HIS A O 1
ATOM 1279 N N . TRP A 1 165 ? -10.604 -0.310 5.923 1.00 93.00 165 TRP A N 1
ATOM 1280 C CA . TRP A 1 165 ? -10.125 -1.386 5.075 1.00 93.00 165 TRP A CA 1
ATOM 1281 C C . TRP A 1 165 ? -10.769 -2.718 5.412 1.00 93.00 165 TRP A C 1
ATOM 1283 O O . TRP A 1 165 ? -11.042 -3.037 6.572 1.00 93.00 165 TRP A O 1
ATOM 1293 N N . ILE A 1 166 ? -10.958 -3.511 4.364 1.00 92.19 166 ILE A N 1
ATOM 1294 C CA . ILE A 1 166 ? -11.451 -4.875 4.440 1.00 92.19 166 ILE A CA 1
ATOM 1295 C C . ILE A 1 166 ? -10.302 -5.821 4.127 1.00 92.19 166 ILE A C 1
ATOM 1297 O O . ILE A 1 166 ? -9.822 -5.891 2.995 1.00 92.19 166 ILE A O 1
ATOM 1301 N N . VAL A 1 167 ? -9.864 -6.555 5.145 1.00 90.81 167 VAL A N 1
ATOM 1302 C CA . VAL A 1 167 ? -8.798 -7.545 5.029 1.00 90.81 167 VAL A CA 1
ATOM 1303 C C . VAL A 1 167 ? -9.415 -8.907 4.742 1.00 90.81 167 VAL A C 1
ATOM 1305 O O . VAL A 1 167 ? -10.123 -9.468 5.579 1.00 90.81 167 VAL A O 1
ATOM 1308 N N . THR A 1 168 ? -9.136 -9.431 3.552 1.00 89.75 168 THR A N 1
ATOM 1309 C CA . THR A 1 168 ? -9.622 -10.733 3.081 1.00 89.75 168 THR A CA 1
ATOM 1310 C C . THR A 1 168 ? -8.501 -11.767 3.203 1.00 89.75 168 THR A C 1
ATOM 1312 O O . THR A 1 168 ? -7.393 -11.513 2.715 1.00 89.75 168 THR A O 1
ATOM 1315 N N . PRO A 1 169 ? -8.722 -12.918 3.861 1.00 87.62 169 PRO A N 1
ATOM 1316 C CA . PRO A 1 169 ? -7.721 -13.975 3.918 1.00 87.62 169 PRO A CA 1
ATOM 1317 C C . PRO A 1 169 ? -7.536 -14.614 2.537 1.00 87.62 169 PRO A C 1
ATOM 1319 O O . PRO A 1 169 ? -8.504 -14.934 1.853 1.00 87.62 169 PRO A O 1
ATOM 1322 N N . VAL A 1 170 ? -6.283 -14.823 2.145 1.00 86.31 170 VAL A N 1
ATOM 1323 C CA . VAL A 1 170 ? -5.898 -15.526 0.919 1.00 86.31 170 VAL A CA 1
ATOM 1324 C C . VAL A 1 170 ? -5.092 -16.764 1.303 1.00 86.31 170 VAL A C 1
ATOM 1326 O O . VAL A 1 170 ? -4.328 -16.742 2.271 1.00 86.31 170 VAL A O 1
ATOM 1329 N N . GLY A 1 171 ? -5.279 -17.855 0.555 1.00 78.44 171 GLY A N 1
ATOM 1330 C CA . GLY A 1 171 ? -4.527 -19.093 0.753 1.00 78.44 171 GLY A CA 1
ATOM 1331 C C . GLY A 1 171 ? -3.016 -18.869 0.663 1.00 78.44 171 GLY A C 1
ATOM 1332 O O . GLY A 1 171 ? -2.532 -18.055 -0.128 1.00 78.44 171 GLY A O 1
ATOM 1333 N N . GLU A 1 172 ? -2.257 -19.590 1.485 1.00 75.56 172 GLU A N 1
ATOM 1334 C CA . GLU A 1 172 ? -0.799 -19.516 1.465 1.00 75.56 172 GLU A CA 1
ATOM 1335 C C . GLU A 1 172 ? -0.259 -19.936 0.089 1.00 75.56 172 GLU A C 1
ATOM 1337 O O . GLU A 1 172 ? -0.614 -20.988 -0.437 1.00 75.56 172 GLU A O 1
ATOM 1342 N N . GLY A 1 173 ? 0.583 -19.093 -0.514 1.00 69.38 173 GLY A N 1
ATOM 1343 C CA . GLY A 1 173 ? 1.167 -19.367 -1.831 1.00 69.38 173 GLY A CA 1
ATOM 1344 C C . GLY A 1 173 ? 0.243 -19.107 -3.025 1.00 69.38 173 GLY A C 1
ATOM 1345 O O . GLY A 1 173 ? 0.593 -19.503 -4.135 1.00 69.38 173 GLY A O 1
ATOM 1346 N N . ALA A 1 174 ? -0.898 -18.434 -2.839 1.00 74.44 174 ALA A N 1
ATOM 1347 C CA . ALA A 1 174 ? -1.732 -18.008 -3.960 1.00 74.44 174 ALA A CA 1
ATOM 1348 C C . ALA A 1 174 ? -0.926 -17.155 -4.957 1.00 74.44 174 ALA A C 1
ATOM 1350 O O . ALA A 1 174 ? -0.314 -16.152 -4.582 1.00 74.44 174 ALA A O 1
ATOM 1351 N N . ALA A 1 175 ? -0.923 -17.577 -6.224 1.00 75.00 175 ALA A N 1
ATOM 1352 C CA . ALA A 1 175 ? -0.229 -16.882 -7.307 1.00 75.00 175 ALA A CA 1
ATOM 1353 C C . ALA A 1 175 ? -0.992 -15.640 -7.787 1.00 75.00 175 ALA A C 1
ATOM 1355 O O . ALA A 1 175 ? -0.386 -14.687 -8.268 1.00 75.00 175 ALA A O 1
ATOM 1356 N N . GLU A 1 176 ? -2.314 -15.644 -7.622 1.00 76.19 176 GLU A N 1
ATOM 1357 C CA . GLU A 1 176 ? -3.207 -14.587 -8.077 1.00 76.19 176 GLU A CA 1
ATOM 1358 C C . GLU A 1 176 ? -4.238 -14.273 -7.004 1.00 76.19 176 GLU A C 1
ATOM 1360 O O . GLU A 1 176 ? -4.636 -15.136 -6.215 1.00 76.19 176 GLU A O 1
ATOM 1365 N N . VAL A 1 177 ? -4.677 -13.018 -6.986 1.00 76.75 177 VAL A N 1
ATOM 1366 C CA . VAL A 1 177 ? -5.726 -12.570 -6.084 1.00 76.75 177 VAL A CA 1
ATOM 1367 C C . VAL A 1 177 ? -6.788 -11.831 -6.877 1.00 76.75 177 VAL A C 1
ATOM 1369 O O . VAL A 1 177 ? -6.492 -10.872 -7.589 1.00 76.75 177 VAL A O 1
ATOM 1372 N N . ALA A 1 178 ? -8.035 -12.267 -6.727 1.00 76.38 178 ALA A N 1
ATOM 1373 C CA . ALA A 1 178 ? -9.181 -11.557 -7.265 1.00 76.38 178 ALA A CA 1
ATOM 1374 C C . ALA A 1 178 ? -9.600 -10.450 -6.291 1.00 76.38 178 ALA A C 1
ATOM 1376 O O . ALA A 1 178 ? -9.791 -10.682 -5.095 1.00 76.38 178 ALA A O 1
ATOM 1377 N N . ARG A 1 179 ? -9.741 -9.230 -6.809 1.00 77.31 179 ARG A N 1
ATOM 1378 C CA . ARG A 1 179 ? -10.320 -8.106 -6.065 1.00 77.31 179 ARG A CA 1
ATOM 1379 C C . ARG A 1 179 ? -11.820 -8.345 -5.843 1.00 77.31 179 ARG A C 1
ATOM 1381 O O . ARG A 1 179 ? -12.444 -9.033 -6.653 1.00 77.31 179 ARG A O 1
ATOM 1388 N N . PRO A 1 180 ? -12.405 -7.802 -4.761 1.00 75.25 180 PRO A N 1
ATOM 1389 C CA . PRO A 1 180 ? -13.826 -7.971 -4.497 1.00 75.25 180 PRO A CA 1
ATOM 1390 C C . PRO A 1 180 ? -14.658 -7.357 -5.630 1.00 75.25 180 PRO A C 1
ATOM 1392 O O . PRO A 1 180 ? -14.321 -6.302 -6.168 1.00 75.25 180 PRO A O 1
ATOM 1395 N N . GLY A 1 181 ? -15.744 -8.036 -5.985 1.00 75.31 181 GLY A N 1
ATOM 1396 C CA . GLY A 1 181 ? -16.749 -7.586 -6.944 1.00 75.31 181 GLY A CA 1
ATOM 1397 C C . GLY A 1 181 ? -18.146 -7.977 -6.462 1.00 75.31 181 GLY A C 1
ATOM 1398 O O . GLY A 1 181 ? -18.277 -8.705 -5.480 1.00 75.31 181 GLY A O 1
ATOM 1399 N N . GLY A 1 182 ? -19.184 -7.492 -7.141 1.00 80.75 182 GLY A N 1
ATOM 1400 C CA . GLY A 1 182 ? -20.582 -7.744 -6.777 1.00 80.75 182 GLY A CA 1
ATOM 1401 C C . GLY A 1 182 ? -21.348 -6.467 -6.437 1.00 80.75 182 GLY A C 1
ATOM 1402 O O . GLY A 1 182 ? -20.849 -5.363 -6.631 1.00 80.75 182 GLY A O 1
ATOM 1403 N N . GLU A 1 183 ? -22.576 -6.624 -5.946 1.00 80.50 183 GLU A N 1
ATOM 1404 C CA . GLU A 1 183 ? -23.513 -5.516 -5.702 1.00 80.50 183 GLU A CA 1
ATOM 1405 C C . GLU A 1 183 ? -23.060 -4.580 -4.566 1.00 80.50 183 GLU A C 1
ATOM 1407 O O . GLU A 1 183 ? -23.278 -3.365 -4.619 1.00 80.50 183 GLU A O 1
ATOM 1412 N N . ASP A 1 184 ? -22.344 -5.121 -3.580 1.00 81.31 184 ASP A N 1
ATOM 1413 C CA . ASP A 1 184 ? -21.837 -4.390 -2.412 1.00 81.31 184 ASP A CA 1
ATOM 1414 C C . ASP A 1 184 ? -20.486 -3.694 -2.649 1.00 81.31 184 ASP A C 1
ATOM 1416 O O . ASP A 1 184 ? -19.924 -3.066 -1.745 1.00 81.31 184 ASP A O 1
ATOM 1420 N N . VAL A 1 185 ? -19.973 -3.770 -3.878 1.00 82.81 185 VAL A N 1
ATOM 1421 C CA . VAL A 1 185 ? -18.708 -3.167 -4.298 1.00 82.81 185 VAL A CA 1
ATOM 1422 C C . VAL A 1 185 ? -18.985 -2.119 -5.370 1.00 82.81 185 VAL A C 1
ATOM 1424 O O . VAL A 1 185 ? -19.694 -2.371 -6.338 1.00 82.81 185 VAL A O 1
ATOM 1427 N N . ASP A 1 186 ? -18.416 -0.931 -5.206 1.00 81.50 186 ASP A N 1
ATOM 1428 C CA . ASP A 1 186 ? -18.374 0.100 -6.235 1.00 81.50 186 ASP A CA 1
ATOM 1429 C C . ASP A 1 186 ? -16.948 0.216 -6.771 1.00 81.50 186 ASP A C 1
ATOM 1431 O O . ASP A 1 186 ? -16.049 0.653 -6.058 1.00 81.50 186 ASP A O 1
ATOM 1435 N N . THR A 1 187 ? -16.729 -0.209 -8.017 1.00 78.50 187 THR A N 1
ATOM 1436 C CA . THR A 1 187 ? -15.452 -0.035 -8.728 1.00 78.50 187 THR A CA 1
ATOM 1437 C C . THR A 1 187 ? -14.230 -0.454 -7.880 1.00 78.50 187 THR A C 1
ATOM 1439 O O . THR A 1 187 ? -13.273 0.299 -7.728 1.00 78.50 187 THR A O 1
ATOM 1442 N N . PHE A 1 188 ? -14.287 -1.663 -7.299 1.00 82.62 188 PHE A N 1
ATOM 1443 C CA . PHE A 1 188 ? -13.310 -2.274 -6.369 1.00 82.62 188 PHE A CA 1
ATOM 1444 C C . PHE A 1 188 ? -13.302 -1.764 -4.917 1.00 82.62 188 PHE A C 1
ATOM 1446 O O . PHE A 1 188 ? -12.589 -2.325 -4.082 1.00 82.62 188 PHE A O 1
ATOM 1453 N N . MET A 1 189 ? -14.108 -0.758 -4.579 1.00 86.56 189 MET A N 1
ATOM 1454 C CA . MET A 1 189 ? -14.275 -0.259 -3.216 1.00 86.56 189 MET A CA 1
ATOM 1455 C C . MET A 1 189 ? -15.513 -0.874 -2.554 1.00 86.56 189 MET A C 1
ATOM 1457 O O . MET A 1 189 ? -16.629 -0.776 -3.056 1.00 86.56 189 MET A O 1
ATOM 1461 N N . VAL A 1 190 ? -15.336 -1.497 -1.394 1.00 89.38 190 VAL A N 1
ATOM 1462 C CA . VAL A 1 190 ? -16.438 -2.015 -0.577 1.00 89.38 190 VAL A CA 1
ATOM 1463 C C . VAL A 1 190 ? -17.262 -0.846 -0.036 1.00 89.38 190 VAL A C 1
ATOM 1465 O O . VAL A 1 190 ? -16.707 0.078 0.568 1.00 89.38 190 VAL A O 1
ATOM 1468 N N . LYS A 1 191 ? -18.582 -0.887 -0.243 1.00 91.19 191 LYS A N 1
ATOM 1469 C CA . LYS A 1 191 ? -19.507 0.190 0.134 1.00 91.19 191 LYS A CA 1
ATOM 1470 C C . LYS A 1 191 ? -19.658 0.327 1.661 1.00 91.19 191 LYS A C 1
ATOM 1472 O O . LYS A 1 191 ? -19.531 -0.657 2.389 1.00 91.19 191 LYS A O 1
ATOM 1477 N N . PRO A 1 192 ? -20.002 1.524 2.179 1.00 89.69 192 PRO A N 1
ATOM 1478 C CA . PRO A 1 192 ? -20.091 1.774 3.623 1.00 89.69 192 PRO A CA 1
ATOM 1479 C C . PRO A 1 192 ? -21.046 0.862 4.407 1.00 89.69 192 PRO A C 1
ATOM 1481 O O . PRO A 1 192 ? -20.772 0.551 5.570 1.00 89.69 192 PRO A O 1
ATOM 1484 N N . HIS A 1 193 ? -22.161 0.427 3.808 1.00 90.69 193 HIS A N 1
ATOM 1485 C CA . HIS A 1 193 ? -23.106 -0.472 4.482 1.00 90.69 193 HIS A CA 1
ATOM 1486 C C . HIS A 1 193 ? -22.483 -1.851 4.722 1.00 90.69 193 HIS A C 1
ATOM 1488 O O . HIS A 1 193 ? -22.612 -2.400 5.814 1.00 90.69 193 HIS A O 1
ATOM 1494 N N . GLU A 1 194 ? -21.730 -2.353 3.747 1.00 90.62 194 GLU A N 1
ATOM 1495 C CA . GLU A 1 194 ? -21.030 -3.630 3.830 1.00 90.62 194 GLU A CA 1
ATOM 1496 C C . GLU A 1 194 ? -19.841 -3.560 4.797 1.00 90.62 194 GLU A C 1
ATOM 1498 O O . GLU A 1 194 ? -19.646 -4.461 5.607 1.00 90.62 194 GLU A O 1
ATOM 1503 N N . ILE A 1 195 ? -19.112 -2.438 4.827 1.00 91.31 195 ILE A N 1
ATOM 1504 C CA . ILE A 1 195 ? -18.082 -2.183 5.851 1.00 91.31 195 ILE A CA 1
ATOM 1505 C C . ILE A 1 195 ? -18.689 -2.268 7.259 1.00 91.31 195 ILE A C 1
ATOM 1507 O O . ILE A 1 195 ? -18.117 -2.894 8.154 1.00 91.31 195 ILE A O 1
ATOM 1511 N N . THR A 1 196 ? -19.859 -1.653 7.451 1.00 91.69 196 THR A N 1
ATOM 1512 C CA . THR A 1 196 ? -20.576 -1.667 8.733 1.00 91.69 196 THR A CA 1
ATOM 1513 C C . THR A 1 196 ? -20.980 -3.088 9.117 1.00 91.69 196 THR A C 1
ATOM 1515 O O . THR A 1 196 ? -20.810 -3.484 10.270 1.00 91.69 196 THR A O 1
ATOM 1518 N N . ARG A 1 197 ? -21.488 -3.871 8.158 1.00 90.94 197 ARG A N 1
ATOM 1519 C CA . ARG A 1 197 ? -21.853 -5.274 8.369 1.00 90.94 197 ARG A CA 1
ATOM 1520 C C . ARG A 1 197 ? -20.635 -6.107 8.770 1.00 90.94 197 ARG A C 1
ATOM 1522 O O . ARG A 1 197 ? -20.666 -6.729 9.827 1.00 90.94 197 ARG A O 1
ATOM 1529 N N . ILE A 1 198 ? -19.544 -6.032 8.004 1.00 90.31 198 ILE A N 1
ATOM 1530 C CA . ILE A 1 198 ? -18.295 -6.764 8.271 1.00 90.31 198 ILE A CA 1
ATOM 1531 C C . ILE A 1 198 ? -17.728 -6.412 9.652 1.00 90.31 198 ILE A C 1
ATOM 1533 O O . ILE A 1 198 ? -17.312 -7.303 10.383 1.00 90.31 198 ILE A O 1
ATOM 1537 N N . CYS A 1 199 ? -17.734 -5.133 10.039 1.00 90.38 199 CYS A N 1
ATOM 1538 C CA . CYS A 1 199 ? -17.253 -4.696 11.354 1.00 90.38 199 CYS A CA 1
ATOM 1539 C C . CYS A 1 199 ? -18.087 -5.273 12.513 1.00 90.38 199 CYS A C 1
ATOM 1541 O O . CYS A 1 199 ? -17.546 -5.626 13.559 1.00 90.38 199 CYS A O 1
ATOM 1543 N N . ASN A 1 200 ? -19.405 -5.385 12.334 1.00 88.56 200 ASN A N 1
ATOM 1544 C CA . ASN A 1 200 ? -20.308 -5.874 13.377 1.00 88.56 200 ASN A CA 1
ATOM 1545 C C . ASN A 1 200 ? -20.365 -7.402 13.458 1.00 88.56 200 ASN A C 1
ATOM 1547 O O . ASN A 1 200 ? -20.529 -7.946 14.545 1.00 88.56 200 ASN A O 1
ATOM 1551 N N . GLU A 1 201 ? -20.232 -8.087 12.325 1.00 84.50 201 GLU A N 1
ATOM 1552 C CA . GLU A 1 201 ? -20.338 -9.546 12.218 1.00 84.50 201 GLU A CA 1
ATOM 1553 C C . GLU A 1 201 ? -18.977 -10.253 12.251 1.00 84.50 201 GLU A C 1
ATOM 1555 O O . GLU A 1 201 ? -18.918 -11.465 12.054 1.00 84.50 201 GLU A O 1
ATOM 1560 N N . GLN A 1 202 ? -17.881 -9.522 12.486 1.00 71.38 202 GLN A N 1
ATOM 1561 C CA . GLN A 1 202 ? -16.521 -10.056 12.439 1.00 71.38 202 GLN A CA 1
ATOM 1562 C C . GLN A 1 202 ? -16.367 -11.299 13.333 1.00 71.38 202 GLN A C 1
ATOM 1564 O O . GLN A 1 202 ? -16.314 -11.209 14.560 1.00 71.38 202 GLN A O 1
ATOM 1569 N N . GLN A 1 203 ? -16.258 -12.473 12.705 1.00 61.06 203 GLN A N 1
ATOM 1570 C CA . GLN A 1 203 ? -16.038 -13.742 13.394 1.00 61.06 203 GLN A CA 1
ATOM 1571 C C . GLN A 1 203 ? -14.536 -13.981 13.600 1.00 61.06 203 GLN A C 1
ATOM 1573 O O . GLN A 1 203 ? -13.707 -13.677 12.739 1.00 61.06 203 GLN A O 1
ATOM 1578 N N . PHE A 1 204 ? -14.157 -14.554 14.748 1.00 62.59 204 PHE A N 1
ATOM 1579 C CA . PHE A 1 204 ? -12.748 -14.824 15.070 1.00 62.59 204 PHE A CA 1
ATOM 1580 C C . PHE A 1 204 ? -12.078 -15.794 14.079 1.00 62.59 204 PHE A C 1
ATOM 1582 O O . PHE A 1 204 ? -10.882 -15.658 13.811 1.00 62.59 204 PHE A O 1
ATOM 1589 N N . SER A 1 205 ? -12.826 -16.752 13.521 1.00 61.31 205 SER A N 1
ATOM 1590 C CA . SER A 1 205 ? -12.274 -17.905 12.797 1.00 61.31 205 SER A CA 1
ATOM 1591 C C . SER A 1 205 ? -12.401 -17.865 11.271 1.00 61.31 205 SER A C 1
ATOM 1593 O O . SER A 1 205 ? -11.690 -18.622 10.615 1.00 61.31 205 SER A O 1
ATOM 1595 N N . ALA A 1 206 ? -13.255 -17.018 10.683 1.00 67.88 206 ALA A N 1
ATOM 1596 C CA . ALA A 1 206 ? -13.464 -17.003 9.233 1.00 67.88 206 ALA A CA 1
ATOM 1597 C C . ALA A 1 206 ? -14.010 -15.664 8.716 1.00 67.88 206 ALA A C 1
ATOM 1599 O O . ALA A 1 206 ? -14.665 -14.919 9.442 1.00 67.88 206 ALA A O 1
ATOM 1600 N N . GLY A 1 207 ? -13.771 -15.404 7.429 1.00 82.00 207 GLY A N 1
ATOM 1601 C CA . GLY A 1 207 ? -14.349 -14.279 6.699 1.00 82.00 207 GLY A CA 1
ATOM 1602 C C . GLY A 1 207 ? -13.483 -13.022 6.660 1.00 82.00 207 GLY A C 1
ATOM 1603 O O . GLY A 1 207 ? -12.321 -13.002 7.075 1.00 82.00 207 GLY A O 1
ATOM 1604 N N . ASN A 1 208 ? -14.079 -11.972 6.102 1.00 88.00 208 ASN A N 1
ATOM 1605 C CA . ASN A 1 208 ? -13.456 -10.666 5.955 1.00 88.00 208 ASN A CA 1
ATOM 1606 C C . ASN A 1 208 ? -13.351 -9.967 7.308 1.00 88.00 208 ASN A C 1
ATOM 1608 O O . ASN A 1 208 ? -14.236 -10.080 8.155 1.00 88.00 208 ASN A O 1
ATOM 1612 N N . ARG A 1 209 ? -12.271 -9.215 7.501 1.00 89.44 209 ARG A N 1
ATOM 1613 C CA . ARG A 1 209 ? -12.022 -8.476 8.738 1.00 89.44 209 ARG A CA 1
ATOM 1614 C C . ARG A 1 209 ? -12.006 -6.985 8.481 1.00 89.44 209 ARG A C 1
ATOM 1616 O O . ARG A 1 209 ? -11.413 -6.523 7.508 1.00 89.44 209 ARG A O 1
ATOM 1623 N N . HIS A 1 210 ? -12.630 -6.242 9.384 1.00 93.31 210 HIS A N 1
ATOM 1624 C CA . HIS A 1 210 ? -12.582 -4.792 9.370 1.00 93.31 210 HIS A CA 1
ATOM 1625 C C . HIS A 1 210 ? -11.323 -4.302 10.081 1.00 93.31 210 HIS A C 1
ATOM 1627 O O . HIS A 1 210 ? -11.008 -4.757 11.179 1.00 93.31 210 HIS A O 1
ATOM 1633 N N . TYR A 1 211 ? -10.619 -3.366 9.453 1.00 93.69 211 TYR A N 1
ATOM 1634 C CA . TYR A 1 211 ? -9.524 -2.625 10.060 1.00 93.69 211 TYR A CA 1
ATOM 1635 C C . TYR A 1 211 ? -9.713 -1.136 9.774 1.00 93.69 211 TYR A C 1
ATOM 1637 O O . TYR A 1 211 ? -9.938 -0.731 8.633 1.00 93.69 211 TYR A O 1
ATOM 1645 N N . LEU A 1 212 ? -9.591 -0.295 10.798 1.00 94.62 212 LEU A N 1
ATOM 1646 C CA . LEU A 1 212 ? -9.418 1.140 10.597 1.00 94.62 212 LEU A CA 1
ATOM 1647 C C . LEU A 1 212 ? -7.933 1.404 10.338 1.00 94.62 212 LEU A C 1
ATOM 1649 O O . LEU A 1 212 ? -7.115 1.275 11.250 1.00 94.62 212 LEU A O 1
ATOM 1653 N N . GLY A 1 213 ? -7.599 1.714 9.088 1.00 93.19 213 GLY A N 1
ATOM 1654 C CA . GLY A 1 213 ? -6.245 2.014 8.649 1.00 93.19 213 GLY A CA 1
ATOM 1655 C C . GLY A 1 213 ? -5.943 3.501 8.747 1.00 93.19 213 GLY A C 1
ATOM 1656 O O . GLY A 1 213 ? -6.716 4.337 8.281 1.00 93.19 213 GLY A O 1
ATOM 1657 N N . ILE A 1 214 ? -4.809 3.818 9.359 1.00 92.06 214 ILE A N 1
ATOM 1658 C CA . ILE A 1 214 ? -4.284 5.169 9.511 1.00 92.06 214 ILE A CA 1
ATOM 1659 C C . ILE A 1 214 ? -2.882 5.159 8.920 1.00 92.06 214 ILE A C 1
ATOM 1661 O O . ILE A 1 214 ? -2.009 4.448 9.420 1.00 92.06 214 ILE A O 1
ATOM 1665 N N . GLN A 1 215 ? -2.671 5.916 7.851 1.00 90.62 215 GLN A N 1
ATOM 1666 C CA . GLN A 1 215 ? -1.386 5.974 7.164 1.00 90.62 215 GLN A CA 1
ATOM 1667 C C . GLN A 1 215 ? -0.765 7.359 7.272 1.00 90.62 215 GLN A C 1
ATOM 1669 O O . GLN A 1 215 ? -1.410 8.366 6.972 1.00 90.62 215 GLN A O 1
ATOM 1674 N N . TRP A 1 216 ? 0.518 7.381 7.628 1.00 88.00 216 TRP A N 1
ATOM 1675 C CA . TRP A 1 216 ? 1.358 8.569 7.585 1.00 88.00 216 TRP A CA 1
ATOM 1676 C C . TRP A 1 216 ? 2.473 8.371 6.560 1.00 88.00 216 TRP A C 1
ATOM 1678 O O . TRP A 1 216 ? 3.374 7.555 6.797 1.00 88.00 216 TRP A O 1
ATOM 1688 N N . PRO A 1 217 ? 2.443 9.106 5.435 1.00 85.75 217 PRO A N 1
ATOM 1689 C CA . PRO A 1 217 ? 3.604 9.223 4.572 1.00 85.75 217 PRO A CA 1
ATOM 1690 C C . PRO A 1 217 ? 4.642 10.112 5.269 1.00 85.75 217 PRO A C 1
ATOM 1692 O O . PRO A 1 217 ? 4.396 11.279 5.571 1.00 85.75 217 PRO A O 1
ATOM 1695 N N . LEU A 1 218 ? 5.806 9.540 5.552 1.00 83.50 218 LEU A N 1
ATOM 1696 C CA . LEU A 1 218 ? 6.963 10.207 6.138 1.00 83.50 218 LEU A CA 1
ATOM 1697 C C . LEU A 1 218 ? 8.093 10.282 5.108 1.00 83.50 218 LEU A C 1
ATOM 1699 O O . LEU A 1 218 ? 8.167 9.469 4.186 1.00 83.50 218 LEU A O 1
ATOM 1703 N N . TRP A 1 219 ? 8.976 11.269 5.280 1.00 78.25 219 TRP A N 1
ATOM 1704 C CA . TRP A 1 219 ? 10.130 11.510 4.402 1.00 78.25 219 TRP A CA 1
ATOM 1705 C C . TRP A 1 219 ? 9.759 11.511 2.912 1.00 78.25 219 TRP A C 1
ATOM 1707 O O . TRP A 1 219 ? 10.328 10.762 2.125 1.00 78.25 219 TRP A O 1
ATOM 1717 N N . ASP A 1 220 ? 8.766 12.325 2.545 1.00 74.00 220 ASP A N 1
ATOM 1718 C CA . ASP A 1 220 ? 8.308 12.480 1.155 1.00 74.00 220 ASP A CA 1
ATOM 1719 C C . ASP A 1 220 ? 7.856 11.155 0.501 1.00 74.00 220 ASP A C 1
ATOM 1721 O O . ASP A 1 220 ? 8.103 10.879 -0.669 1.00 74.00 220 ASP A O 1
ATOM 1725 N N . GLY A 1 221 ? 7.230 10.281 1.300 1.00 75.81 221 GLY A N 1
ATOM 1726 C CA . GLY A 1 221 ? 6.708 8.988 0.849 1.00 75.81 221 GLY A CA 1
ATOM 1727 C C . GLY A 1 221 ? 7.726 7.846 0.866 1.00 75.81 221 GLY A C 1
ATOM 1728 O O . GLY A 1 221 ? 7.374 6.723 0.510 1.00 75.81 221 GLY A O 1
ATOM 1729 N N . GLN A 1 222 ? 8.964 8.084 1.314 1.00 80.69 222 GLN A N 1
ATOM 1730 C CA . GLN A 1 222 ? 9.961 7.017 1.435 1.00 80.69 222 GLN A CA 1
ATOM 1731 C C . GLN A 1 222 ? 9.617 6.011 2.532 1.00 80.69 222 GLN A C 1
ATOM 1733 O O . GLN A 1 222 ? 9.911 4.830 2.380 1.00 80.69 222 GLN A O 1
ATOM 1738 N N . LEU A 1 223 ? 9.007 6.463 3.626 1.00 85.06 223 LEU A N 1
ATOM 1739 C CA . LEU A 1 223 ? 8.524 5.594 4.693 1.00 85.06 223 LEU A CA 1
ATOM 1740 C C . LEU A 1 223 ? 7.025 5.799 4.846 1.00 85.06 223 LEU A C 1
ATOM 1742 O O . LEU A 1 223 ? 6.571 6.919 5.056 1.00 85.06 223 LEU A O 1
ATOM 1746 N N . VAL A 1 224 ? 6.264 4.710 4.834 1.00 88.38 224 VAL A N 1
ATOM 1747 C CA . VAL A 1 224 ? 4.842 4.755 5.183 1.00 88.38 224 VAL A CA 1
ATOM 1748 C C . VAL A 1 224 ? 4.638 4.000 6.484 1.00 88.38 224 VAL A C 1
ATOM 1750 O O . VAL A 1 224 ? 4.827 2.783 6.554 1.00 88.38 224 VAL A O 1
ATOM 1753 N N . ILE A 1 225 ? 4.247 4.724 7.533 1.00 90.44 225 ILE A N 1
ATOM 1754 C CA . ILE A 1 225 ? 3.807 4.107 8.785 1.00 90.44 225 ILE A CA 1
ATOM 1755 C C . ILE A 1 225 ? 2.306 3.882 8.684 1.00 90.44 225 ILE A C 1
ATOM 1757 O O . ILE A 1 225 ? 1.551 4.824 8.458 1.00 90.44 225 ILE A O 1
ATOM 1761 N N . THR A 1 226 ? 1.880 2.638 8.880 1.00 92.38 226 THR A N 1
ATOM 1762 C CA . THR A 1 226 ? 0.466 2.263 8.894 1.00 92.38 226 THR A CA 1
ATOM 1763 C C . THR A 1 226 ? 0.086 1.725 10.267 1.00 92.38 226 THR A C 1
ATOM 1765 O O . THR A 1 226 ? 0.631 0.717 10.716 1.00 92.38 226 THR A O 1
ATOM 1768 N N . MET A 1 227 ? -0.865 2.368 10.937 1.00 93.50 227 MET A N 1
ATOM 1769 C CA . MET A 1 227 ? -1.522 1.825 12.123 1.00 93.50 227 MET A CA 1
ATOM 1770 C C . MET A 1 227 ? -2.877 1.250 11.743 1.00 93.50 227 MET A C 1
ATOM 1772 O O . MET A 1 227 ? -3.655 1.874 11.029 1.00 93.50 227 MET A O 1
ATOM 1776 N N . LEU A 1 228 ? -3.154 0.053 12.235 1.00 94.19 228 LEU A N 1
ATOM 1777 C CA . LEU A 1 228 ? -4.399 -0.655 12.012 1.00 94.19 228 LEU A CA 1
ATOM 1778 C C . LEU A 1 228 ? -5.084 -0.877 13.355 1.00 94.19 228 LEU A C 1
ATOM 1780 O O . LEU A 1 228 ? -4.507 -1.519 14.236 1.00 94.19 228 LEU A O 1
ATOM 1784 N N . VAL A 1 229 ? -6.301 -0.360 13.494 1.00 94.38 229 VAL A N 1
ATOM 1785 C CA . VAL A 1 229 ? -7.131 -0.522 14.691 1.00 94.38 229 VAL A CA 1
ATOM 1786 C C . VAL A 1 229 ? -8.248 -1.517 14.406 1.00 94.38 229 VAL A C 1
ATOM 1788 O O . VAL A 1 229 ? -8.972 -1.378 13.419 1.00 94.38 229 VAL A O 1
ATOM 1791 N N . THR A 1 230 ? -8.416 -2.494 15.291 1.00 92.62 230 THR A N 1
ATOM 1792 C CA . THR A 1 230 ? -9.552 -3.420 15.284 1.00 92.62 230 THR A CA 1
ATOM 1793 C C . THR A 1 230 ? -10.277 -3.371 16.609 1.00 92.62 230 THR A C 1
ATOM 1795 O O . THR A 1 230 ? -9.646 -3.398 17.666 1.00 92.62 230 THR A O 1
ATOM 1798 N N . VAL A 1 231 ? -11.602 -3.358 16.542 1.00 91.00 231 VAL A N 1
ATOM 1799 C CA . VAL A 1 231 ? -12.472 -3.457 17.709 1.00 91.00 231 VAL A CA 1
ATOM 1800 C C . VAL A 1 231 ? -13.174 -4.800 17.652 1.00 91.00 231 VAL A C 1
ATOM 1802 O O . VAL A 1 231 ? -13.740 -5.175 16.628 1.00 91.00 231 VAL A O 1
ATOM 1805 N N . THR A 1 232 ? -13.141 -5.533 18.753 1.00 88.62 232 THR A N 1
ATOM 1806 C CA . THR A 1 232 ? -13.853 -6.796 18.887 1.00 88.62 232 THR A CA 1
ATOM 1807 C C . THR A 1 232 ? -14.582 -6.806 20.215 1.00 88.62 232 THR A C 1
ATOM 1809 O O . THR A 1 232 ? -13.996 -6.545 21.263 1.00 88.62 232 THR A O 1
ATOM 1812 N N . VAL A 1 233 ? -15.875 -7.100 20.161 1.00 86.06 233 VAL A N 1
ATOM 1813 C CA . VAL A 1 233 ? -16.717 -7.258 21.343 1.00 86.06 233 VAL A CA 1
ATOM 1814 C C . VAL A 1 233 ? -17.027 -8.737 21.472 1.00 86.06 233 VAL A C 1
ATOM 1816 O O . VAL A 1 233 ? -17.592 -9.336 20.558 1.00 86.06 233 VAL A O 1
ATOM 1819 N N . LEU A 1 234 ? -16.631 -9.333 22.592 1.00 83.50 234 LEU A N 1
ATOM 1820 C CA . LEU A 1 234 ? -16.929 -10.726 22.895 1.00 83.50 234 LEU A CA 1
ATOM 1821 C C . LEU A 1 234 ? -17.595 -10.803 24.261 1.00 83.50 234 LEU A C 1
ATOM 1823 O O . LEU A 1 234 ? -16.956 -10.562 25.281 1.00 83.50 234 LEU A O 1
ATOM 1827 N N . TYR A 1 235 ? -18.876 -11.170 24.276 1.00 82.00 235 TYR A N 1
ATOM 1828 C CA . TYR A 1 235 ? -19.687 -11.238 25.491 1.00 82.00 235 TYR A CA 1
ATOM 1829 C C . TYR A 1 235 ? -19.662 -9.909 26.271 1.00 82.00 235 TYR A C 1
ATOM 1831 O O . TYR A 1 235 ? -20.293 -8.947 25.842 1.00 82.00 235 TYR A O 1
ATOM 1839 N N . LYS A 1 236 ? -18.919 -9.838 27.381 1.00 85.81 236 LYS A N 1
ATOM 1840 C CA . LYS A 1 236 ? -18.740 -8.632 28.204 1.00 85.81 236 LYS A CA 1
ATOM 1841 C C . LYS A 1 236 ? -17.363 -7.996 28.051 1.00 85.81 236 LYS A C 1
ATOM 1843 O O . LYS A 1 236 ? -17.074 -7.033 28.739 1.00 85.81 236 LYS A O 1
ATOM 1848 N N . THR A 1 237 ? -16.504 -8.501 27.178 1.00 87.56 237 THR A N 1
ATOM 1849 C CA . THR A 1 237 ? -15.150 -7.976 27.006 1.00 87.56 237 THR A CA 1
ATOM 1850 C C . THR A 1 237 ? -15.078 -7.130 25.744 1.00 87.56 237 THR A C 1
ATOM 1852 O O . THR A 1 237 ? -15.350 -7.612 24.640 1.00 87.56 237 THR A O 1
ATOM 1855 N N . LEU A 1 238 ? -14.683 -5.868 25.907 1.00 90.50 238 LEU A N 1
ATOM 1856 C CA . LEU A 1 238 ? -14.303 -4.999 24.803 1.00 90.50 238 LEU A CA 1
ATOM 1857 C C . LEU A 1 238 ? -12.800 -5.121 24.594 1.00 90.50 238 LEU A C 1
ATOM 1859 O O . LEU A 1 238 ? -12.010 -4.807 25.484 1.00 90.50 238 LEU A O 1
ATOM 1863 N N . ARG A 1 239 ? -12.413 -5.539 23.393 1.00 91.19 239 ARG A N 1
ATOM 1864 C CA . ARG A 1 239 ? -11.024 -5.584 22.964 1.00 91.19 239 ARG A CA 1
ATOM 1865 C C . ARG A 1 239 ? -10.775 -4.571 21.855 1.00 91.19 239 ARG A C 1
ATOM 1867 O O . ARG A 1 239 ? -11.456 -4.587 20.832 1.00 91.19 239 ARG A O 1
ATOM 1874 N N . VAL A 1 240 ? -9.778 -3.717 22.047 1.00 92.50 240 VAL A N 1
ATOM 1875 C CA . VAL A 1 240 ? -9.264 -2.793 21.036 1.00 92.50 240 VAL A CA 1
ATOM 1876 C C . VAL A 1 240 ? -7.794 -3.112 20.816 1.00 92.50 240 VAL A C 1
ATOM 1878 O O . VAL A 1 240 ? -6.970 -2.919 21.708 1.00 92.50 240 VAL A O 1
ATOM 1881 N N . ASP A 1 241 ? -7.474 -3.592 19.620 1.00 92.88 241 ASP A N 1
ATOM 1882 C CA . ASP A 1 241 ? -6.108 -3.909 19.217 1.00 92.88 241 ASP A CA 1
ATOM 1883 C C . ASP A 1 241 ? -5.626 -2.870 18.204 1.00 92.88 241 ASP A C 1
ATOM 1885 O O . ASP A 1 241 ? -6.285 -2.607 17.198 1.00 92.88 241 ASP A O 1
ATOM 1889 N N . VAL A 1 242 ? -4.449 -2.307 18.455 1.00 95.06 242 VAL A N 1
ATOM 1890 C CA . VAL A 1 242 ? -3.744 -1.393 17.558 1.00 95.06 242 VAL A CA 1
ATOM 1891 C C . VAL A 1 242 ? -2.446 -2.058 17.137 1.00 95.06 242 VAL A C 1
ATOM 1893 O O . VAL A 1 242 ? -1.601 -2.385 17.967 1.00 95.06 242 VAL A O 1
ATOM 1896 N N . THR A 1 243 ? -2.266 -2.256 15.838 1.00 94.19 243 THR A N 1
ATOM 1897 C CA . THR A 1 243 ? -1.048 -2.847 15.275 1.00 94.19 243 THR A CA 1
ATOM 1898 C C . THR A 1 243 ? -0.362 -1.848 14.364 1.00 94.19 243 THR A C 1
ATOM 1900 O O . THR A 1 243 ? -1.003 -1.247 13.507 1.00 94.19 243 THR A O 1
ATOM 1903 N N . ALA A 1 244 ? 0.941 -1.655 14.550 1.00 93.25 244 ALA A N 1
ATOM 1904 C CA . ALA A 1 244 ? 1.718 -0.730 13.737 1.00 93.25 244 ALA A CA 1
ATOM 1905 C C . ALA A 1 244 ? 2.639 -1.481 12.780 1.00 93.25 244 ALA A C 1
ATOM 1907 O O . ALA A 1 244 ? 3.349 -2.415 13.167 1.00 93.25 244 ALA A O 1
ATOM 1908 N N . HIS A 1 245 ? 2.617 -1.036 11.532 1.00 93.00 245 HIS A N 1
ATOM 1909 C CA . HIS A 1 245 ? 3.392 -1.549 10.420 1.00 93.00 245 HIS A CA 1
ATOM 1910 C C . HIS A 1 245 ? 4.225 -0.420 9.819 1.00 93.00 245 HIS A C 1
ATOM 1912 O O . HIS A 1 245 ? 3.824 0.747 9.835 1.00 93.00 245 HIS A O 1
ATOM 1918 N N . ALA A 1 246 ? 5.406 -0.772 9.330 1.00 90.81 246 ALA A N 1
ATOM 1919 C CA . ALA A 1 246 ? 6.310 0.144 8.661 1.00 90.81 246 ALA A CA 1
ATOM 1920 C C . ALA A 1 246 ? 6.671 -0.436 7.296 1.00 90.81 246 ALA A C 1
ATOM 1922 O O . ALA A 1 246 ? 7.328 -1.479 7.198 1.00 90.81 246 ALA A O 1
ATOM 1923 N N . LEU A 1 247 ? 6.251 0.263 6.245 1.00 87.62 247 LEU A N 1
ATOM 1924 C CA . LEU A 1 247 ? 6.708 0.014 4.891 1.00 87.62 247 LEU A CA 1
ATOM 1925 C C . LEU A 1 247 ? 7.951 0.875 4.661 1.00 87.62 247 LEU A C 1
ATOM 1927 O O . LEU A 1 247 ? 7.849 2.085 4.466 1.00 87.62 247 LEU A O 1
ATOM 1931 N N . GLY A 1 248 ? 9.108 0.226 4.815 1.00 73.69 248 GLY A N 1
ATOM 1932 C CA . GLY A 1 248 ? 10.440 0.830 4.784 1.00 73.69 248 GLY A CA 1
ATOM 1933 C C . GLY A 1 248 ? 10.859 1.386 3.418 1.00 73.69 248 GLY A C 1
ATOM 1934 O O . GLY A 1 248 ? 10.108 1.260 2.451 1.00 73.69 248 GLY A O 1
ATOM 1935 N N . PRO A 1 249 ? 12.066 1.988 3.352 1.00 70.19 249 PRO A N 1
ATOM 1936 C CA . PRO A 1 249 ? 12.480 2.881 2.279 1.00 70.19 249 PRO A CA 1
ATOM 1937 C C . PRO A 1 249 ? 12.276 2.250 0.914 1.00 70.19 249 PRO A C 1
ATOM 1939 O O . PRO A 1 249 ? 12.725 1.128 0.661 1.00 70.19 249 PRO A O 1
ATOM 1942 N N . VAL A 1 250 ? 11.604 2.997 0.040 1.00 68.44 250 VAL A N 1
ATOM 1943 C CA . VAL A 1 250 ? 11.425 2.619 -1.360 1.00 68.44 250 VAL A CA 1
ATOM 1944 C C . VAL A 1 250 ? 12.787 2.213 -1.929 1.00 68.44 250 VAL A C 1
ATOM 1946 O O . VAL A 1 250 ? 13.800 2.876 -1.687 1.00 68.44 250 VAL A O 1
ATOM 1949 N N . HIS A 1 251 ? 12.824 1.087 -2.646 1.00 69.06 251 HIS A N 1
ATOM 1950 C CA . HIS A 1 251 ? 14.059 0.548 -3.210 1.00 69.06 251 HIS A CA 1
ATOM 1951 C C . HIS A 1 251 ? 14.819 1.650 -3.967 1.00 69.06 251 HIS A C 1
ATOM 1953 O O . HIS A 1 251 ? 14.211 2.368 -4.756 1.00 69.06 251 HIS A O 1
ATOM 1959 N N . GLY A 1 252 ? 16.139 1.770 -3.780 1.00 65.06 252 GLY A N 1
ATOM 1960 C CA . GLY A 1 252 ? 16.933 2.895 -4.310 1.00 65.06 252 GLY A CA 1
ATOM 1961 C C . GLY A 1 252 ? 16.893 3.069 -5.837 1.00 65.06 252 GLY A C 1
ATOM 1962 O O . GLY A 1 252 ? 17.242 4.119 -6.370 1.00 65.06 252 GLY A O 1
ATOM 1963 N N . LEU A 1 253 ? 16.399 2.062 -6.558 1.00 65.56 253 LEU A N 1
ATOM 1964 C CA . LEU A 1 253 ? 16.054 2.166 -7.978 1.00 65.56 253 LEU A CA 1
ATOM 1965 C C . LEU A 1 253 ? 15.029 3.284 -8.249 1.00 65.56 253 LEU A C 1
ATOM 1967 O O . LEU A 1 253 ? 15.126 3.961 -9.263 1.00 65.56 253 LEU A O 1
ATOM 1971 N N . PHE A 1 254 ? 14.098 3.519 -7.325 1.00 66.06 254 PHE A N 1
ATOM 1972 C CA . PHE A 1 254 ? 13.076 4.565 -7.413 1.00 66.06 254 PHE A CA 1
ATOM 1973 C C . PHE A 1 254 ? 13.527 5.920 -6.848 1.00 66.06 254 PHE A C 1
ATOM 1975 O O . PHE A 1 254 ? 12.719 6.832 -6.728 1.00 66.06 254 PHE A O 1
ATOM 1982 N N . THR A 1 255 ? 14.795 6.071 -6.465 1.00 65.75 255 THR A N 1
ATOM 1983 C CA . THR A 1 255 ? 15.357 7.360 -6.023 1.00 65.75 255 THR A CA 1
ATOM 1984 C C . THR A 1 255 ? 16.574 7.778 -6.846 1.00 65.75 255 THR A C 1
ATOM 1986 O O . THR A 1 255 ? 17.004 8.930 -6.788 1.00 65.75 255 THR A O 1
ATOM 1989 N N . THR A 1 256 ? 17.129 6.867 -7.649 1.00 69.69 256 THR A N 1
ATOM 1990 C CA . THR A 1 256 ? 18.315 7.112 -8.472 1.00 69.69 256 THR A CA 1
ATOM 1991 C C . THR A 1 256 ? 17.928 7.420 -9.914 1.00 69.69 256 THR A C 1
ATOM 1993 O O . THR A 1 256 ? 17.189 6.677 -10.555 1.00 69.69 256 THR A O 1
ATOM 1996 N N . LYS A 1 257 ? 18.453 8.531 -10.447 1.00 70.44 257 LYS A N 1
ATOM 1997 C CA . LYS A 1 257 ? 18.274 8.890 -11.862 1.00 70.44 257 LYS A CA 1
ATOM 1998 C C . LYS A 1 257 ? 18.864 7.812 -12.762 1.00 70.44 257 LYS A C 1
ATOM 2000 O O . LYS A 1 257 ? 19.901 7.224 -12.447 1.00 70.44 257 LYS A O 1
ATOM 2005 N N . SER A 1 258 ? 18.241 7.598 -13.914 1.00 70.56 258 SER A N 1
ATOM 2006 C CA . SER A 1 258 ? 18.738 6.637 -14.886 1.00 70.56 258 SER A CA 1
ATOM 2007 C C . SER A 1 258 ? 20.100 7.086 -15.438 1.00 70.56 258 SER A C 1
ATOM 2009 O O . SER A 1 258 ? 20.193 8.081 -16.156 1.00 70.56 258 SER A O 1
ATOM 2011 N N . LYS A 1 259 ? 21.159 6.300 -15.201 1.00 69.69 259 LYS A N 1
ATOM 2012 C CA . LYS A 1 259 ? 22.480 6.511 -15.815 1.00 69.69 259 LYS A CA 1
ATOM 2013 C C . LYS A 1 259 ? 22.693 5.532 -16.982 1.00 69.69 259 LYS A C 1
ATOM 2015 O O . LYS A 1 259 ? 22.527 4.327 -16.788 1.00 69.69 259 LYS A O 1
ATOM 2020 N N . PRO A 1 260 ? 23.054 5.995 -18.195 1.00 70.06 260 PRO A N 1
ATOM 2021 C CA . PRO A 1 260 ? 23.444 5.084 -19.265 1.00 70.06 260 PRO A CA 1
ATOM 2022 C C . PRO A 1 260 ? 24.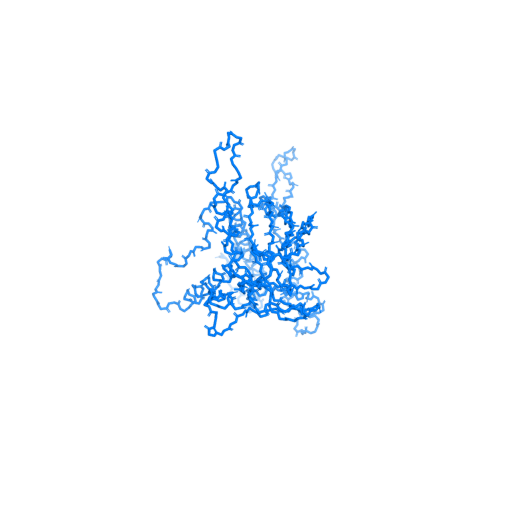772 4.388 -18.919 1.00 70.06 260 PRO A C 1
ATOM 2024 O O . PRO A 1 260 ? 25.638 5.016 -18.302 1.00 70.06 260 PRO A O 1
ATOM 2027 N N . PRO A 1 261 ? 24.975 3.125 -19.336 1.00 70.00 261 PRO A N 1
ATOM 2028 C CA . PRO A 1 261 ? 26.306 2.531 -19.300 1.00 70.00 261 PRO A CA 1
ATOM 2029 C C . PRO A 1 261 ? 27.243 3.394 -20.155 1.00 70.00 261 PRO A C 1
ATOM 2031 O O . PRO A 1 261 ? 26.863 3.836 -21.238 1.00 70.00 261 PRO A O 1
ATOM 2034 N N . VAL A 1 262 ? 28.443 3.686 -19.661 1.00 76.00 262 VAL A N 1
ATOM 2035 C CA . VAL A 1 262 ? 29.440 4.526 -20.343 1.00 76.00 262 VAL A CA 1
ATOM 2036 C C . VAL A 1 262 ? 30.745 3.758 -20.476 1.00 76.00 262 VAL A C 1
ATOM 2038 O O . VAL A 1 262 ? 31.135 3.033 -19.565 1.00 76.00 262 VAL A O 1
ATOM 2041 N N . VAL A 1 263 ? 31.410 3.918 -21.618 1.00 73.75 263 VAL A N 1
ATOM 2042 C CA . VAL A 1 263 ? 32.789 3.461 -21.823 1.00 73.75 263 VAL A CA 1
ATOM 2043 C C . VAL A 1 263 ? 33.655 4.667 -22.113 1.00 73.75 263 VAL A C 1
ATOM 2045 O O . VAL A 1 263 ? 33.335 5.488 -22.977 1.00 73.75 263 VAL A O 1
ATOM 2048 N N . GLU A 1 264 ? 34.767 4.756 -21.399 1.00 72.69 264 GLU A N 1
ATOM 2049 C CA . GLU A 1 264 ? 35.803 5.739 -21.665 1.00 72.69 264 GLU A CA 1
ATOM 2050 C C . GLU A 1 264 ? 36.604 5.302 -22.890 1.00 72.69 264 GLU A C 1
ATOM 2052 O O . GLU A 1 264 ? 37.231 4.243 -22.911 1.00 72.69 264 GLU A O 1
ATOM 2057 N N . VAL A 1 265 ? 36.560 6.118 -23.941 1.00 74.62 265 VAL A N 1
ATOM 2058 C CA . VAL A 1 265 ? 37.345 5.901 -25.158 1.00 74.62 265 VAL A CA 1
ATOM 2059 C C . VAL A 1 265 ? 38.279 7.099 -25.336 1.00 74.62 265 VAL A C 1
ATOM 2061 O O . VAL A 1 265 ? 37.819 8.239 -25.214 1.00 74.62 265 VAL A O 1
ATOM 2064 N N . PRO A 1 266 ? 39.575 6.899 -25.641 1.00 68.19 266 PRO A N 1
ATOM 2065 C CA . PRO A 1 266 ? 40.474 8.011 -25.938 1.00 68.19 266 PRO A CA 1
ATOM 2066 C C . PRO A 1 266 ? 39.979 8.789 -27.165 1.00 68.19 266 PRO A C 1
ATOM 2068 O O . PRO A 1 266 ? 39.485 8.201 -28.136 1.00 68.19 266 PRO A O 1
ATOM 2071 N N . LYS A 1 267 ? 40.105 10.123 -27.154 1.00 65.75 267 LYS A N 1
ATOM 2072 C CA . LYS A 1 267 ? 39.768 10.933 -28.334 1.00 65.75 267 LYS A CA 1
ATOM 2073 C C . LYS A 1 267 ? 40.657 10.523 -29.500 1.00 65.75 267 LYS A C 1
ATOM 2075 O O . LYS A 1 267 ? 41.871 10.413 -29.368 1.00 65.75 267 LYS A O 1
ATOM 2080 N N . SER A 1 268 ? 40.057 10.420 -30.682 1.00 67.25 268 SER A N 1
ATOM 2081 C CA . SER A 1 268 ? 40.745 10.042 -31.922 1.00 67.25 268 SER A CA 1
ATOM 2082 C C . SER A 1 268 ? 41.863 11.007 -32.340 1.00 67.25 268 SER A C 1
ATOM 2084 O O . SER A 1 268 ? 42.725 10.616 -33.115 1.00 67.25 268 SER A O 1
ATOM 2086 N N . ILE A 1 269 ? 41.862 12.248 -31.838 1.00 67.50 269 ILE A N 1
ATOM 2087 C CA . ILE A 1 269 ? 42.861 13.284 -32.172 1.00 67.50 269 ILE A CA 1
ATOM 2088 C C . ILE A 1 269 ? 43.760 13.635 -30.971 1.00 67.50 269 ILE A C 1
ATOM 2090 O O . ILE A 1 269 ? 44.907 14.030 -31.153 1.00 67.50 269 ILE A O 1
ATOM 2094 N N . ARG A 1 270 ? 43.270 13.476 -29.737 1.00 66.19 270 ARG A N 1
ATOM 2095 C CA . ARG A 1 270 ? 44.021 13.748 -28.501 1.00 66.19 270 ARG A CA 1
ATOM 2096 C C . ARG A 1 270 ? 43.971 12.517 -27.610 1.00 66.19 270 ARG A C 1
ATOM 2098 O O . ARG A 1 270 ? 43.123 12.417 -26.734 1.00 66.19 270 ARG A O 1
ATOM 2105 N N . PHE A 1 271 ? 44.869 11.572 -27.857 1.00 62.22 271 PHE A N 1
ATOM 2106 C CA . PHE A 1 271 ? 44.868 10.263 -27.194 1.00 62.22 271 PHE A CA 1
ATOM 2107 C C . PHE A 1 271 ? 45.115 10.326 -25.673 1.00 62.22 271 PHE A C 1
ATOM 2109 O O . PHE A 1 271 ? 44.857 9.349 -24.981 1.00 62.22 271 PHE A O 1
ATOM 2116 N N . TRP A 1 272 ? 45.588 11.466 -25.153 1.00 71.75 272 TRP A N 1
ATOM 2117 C CA . TRP A 1 272 ? 45.740 11.747 -23.718 1.00 71.75 272 TRP A CA 1
ATOM 2118 C C . TRP A 1 272 ? 44.457 12.266 -23.048 1.00 71.75 272 TRP A C 1
ATOM 2120 O O . TRP A 1 272 ? 44.447 12.507 -21.846 1.00 71.75 272 TRP A O 1
ATOM 2130 N N . GLU A 1 273 ? 43.385 12.471 -23.813 1.00 65.31 273 GLU A N 1
ATOM 2131 C CA . GLU A 1 273 ? 42.092 12.919 -23.312 1.00 65.31 273 GLU A CA 1
ATOM 2132 C C . GLU A 1 273 ? 41.059 11.808 -23.536 1.00 65.31 273 GLU A C 1
ATOM 2134 O O . GLU A 1 273 ? 40.846 11.355 -24.666 1.00 65.31 273 GLU A O 1
ATOM 2139 N N . THR A 1 274 ? 40.419 11.349 -22.464 1.00 73.50 274 THR A N 1
ATOM 2140 C CA . THR A 1 274 ? 39.333 10.367 -22.525 1.00 73.50 274 THR A CA 1
ATOM 2141 C C . THR A 1 274 ? 37.994 11.070 -22.750 1.00 73.50 274 THR A C 1
ATOM 2143 O O . THR A 1 274 ? 37.774 12.200 -22.315 1.00 73.50 274 THR A O 1
ATOM 2146 N N . VAL A 1 275 ? 37.090 10.427 -23.493 1.00 74.94 275 VAL A N 1
ATOM 2147 C CA . VAL A 1 275 ? 35.690 10.854 -23.636 1.00 74.94 275 VAL A CA 1
ATOM 2148 C C . VAL A 1 275 ? 34.797 9.691 -23.273 1.00 74.94 275 VAL A C 1
ATOM 2150 O O . VAL A 1 275 ? 34.940 8.593 -23.814 1.00 74.94 275 VAL A O 1
ATOM 2153 N N . GLU A 1 276 ? 33.829 9.961 -22.408 1.00 73.50 276 GLU A N 1
ATOM 2154 C CA . GLU A 1 276 ? 32.752 9.027 -22.127 1.00 73.50 276 GLU A CA 1
ATOM 2155 C C . GLU A 1 276 ? 31.839 8.908 -23.349 1.00 73.50 276 GLU A C 1
ATOM 2157 O O . GLU A 1 276 ? 31.244 9.883 -23.819 1.00 73.50 276 GLU A O 1
ATOM 2162 N N . ARG A 1 277 ? 31.721 7.692 -23.884 1.00 67.94 277 ARG A N 1
ATOM 2163 C CA . ARG A 1 277 ? 30.715 7.358 -24.889 1.00 67.94 277 ARG A CA 1
ATOM 2164 C C . ARG A 1 277 ? 29.605 6.546 -24.225 1.00 67.94 277 ARG A C 1
ATOM 2166 O O . ARG A 1 277 ? 29.909 5.499 -23.647 1.00 67.94 277 ARG A O 1
ATOM 2173 N N . PRO A 1 278 ? 28.334 6.979 -24.315 1.00 66.25 278 PRO A N 1
ATOM 2174 C CA . PRO A 1 278 ? 27.226 6.175 -23.827 1.00 66.25 278 PRO A CA 1
ATOM 2175 C C . PRO A 1 278 ? 27.124 4.900 -24.666 1.00 66.25 278 PRO A C 1
ATOM 2177 O O . PRO A 1 278 ? 27.105 4.945 -25.899 1.00 66.25 278 PRO A O 1
ATOM 2180 N N . LEU A 1 279 ? 27.072 3.761 -23.988 1.00 63.53 279 LEU A N 1
ATOM 2181 C CA . LEU A 1 279 ? 26.802 2.468 -24.585 1.00 63.53 279 LEU A CA 1
ATOM 2182 C C . LEU A 1 279 ? 25.289 2.262 -24.771 1.00 63.53 279 LEU A C 1
ATOM 2184 O O . LEU A 1 279 ? 24.473 2.795 -24.004 1.00 63.53 279 LEU A O 1
ATOM 2188 N N . PRO A 1 280 ? 24.890 1.462 -25.775 1.00 63.78 280 PRO A N 1
ATOM 2189 C CA . PRO A 1 280 ? 23.538 0.928 -25.832 1.00 63.78 280 PRO A CA 1
ATOM 2190 C C . PRO A 1 280 ? 23.238 0.100 -24.572 1.00 63.78 280 PRO A C 1
ATOM 2192 O O . PRO A 1 280 ? 24.129 -0.505 -23.987 1.00 63.78 280 PRO A O 1
ATOM 2195 N N . LEU A 1 281 ? 21.965 0.077 -24.154 1.00 62.03 281 LEU A N 1
ATOM 2196 C CA . LEU A 1 281 ? 21.506 -0.716 -22.999 1.00 62.03 281 LEU A CA 1
ATOM 2197 C C . LEU A 1 281 ? 21.669 -2.231 -23.231 1.00 62.03 281 LEU A C 1
ATOM 2199 O O . LEU A 1 281 ? 21.719 -3.003 -22.284 1.00 62.03 281 LEU A O 1
ATOM 2203 N N . VAL A 1 282 ? 21.710 -2.635 -24.500 1.00 62.16 282 VAL A N 1
ATOM 2204 C CA . VAL A 1 282 ? 21.827 -4.022 -24.939 1.00 62.16 282 VAL A CA 1
ATOM 2205 C C . VAL A 1 282 ? 23.291 -4.312 -25.250 1.00 62.16 282 VAL A C 1
ATOM 2207 O O . VAL A 1 282 ? 23.873 -3.670 -26.129 1.00 62.16 282 VAL A O 1
ATOM 2210 N 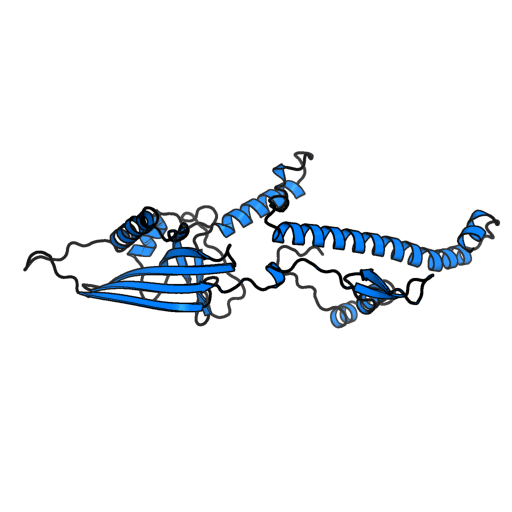N . ASP A 1 283 ? 23.865 -5.284 -24.547 1.00 60.09 283 ASP A N 1
ATOM 2211 C CA . ASP A 1 283 ? 25.251 -5.699 -24.747 1.00 60.09 283 ASP A CA 1
ATOM 2212 C C . ASP A 1 283 ? 25.477 -6.317 -26.130 1.00 60.09 283 ASP A C 1
ATOM 2214 O O . ASP A 1 283 ? 24.580 -6.896 -26.748 1.00 60.09 283 ASP A O 1
ATOM 2218 N N . ALA A 1 284 ? 26.715 -6.241 -26.623 1.00 60.31 284 ALA A N 1
ATOM 2219 C CA . ALA A 1 284 ? 27.084 -6.814 -27.917 1.00 60.31 284 ALA A CA 1
ATOM 2220 C C . ALA A 1 284 ? 26.801 -8.326 -27.994 1.00 60.31 284 ALA A C 1
ATOM 2222 O O . ALA A 1 284 ? 26.425 -8.819 -29.054 1.00 60.31 284 ALA A O 1
ATOM 2223 N N . SER A 1 285 ? 26.921 -9.052 -26.878 1.00 56.06 285 SER A N 1
ATOM 2224 C CA . SER A 1 285 ? 26.562 -10.472 -26.765 1.00 56.06 285 SER A CA 1
ATOM 2225 C C . SER A 1 285 ? 25.074 -10.715 -27.015 1.00 56.06 285 SER A C 1
ATOM 2227 O O . SER A 1 285 ? 24.711 -11.651 -27.722 1.00 56.06 285 SER A O 1
ATOM 2229 N N . GLU A 1 286 ? 24.218 -9.841 -26.495 1.00 62.16 286 GLU A N 1
ATOM 2230 C CA . GLU A 1 286 ? 22.768 -9.900 -26.649 1.00 62.16 286 GLU A CA 1
ATOM 2231 C C . GLU A 1 286 ? 22.343 -9.509 -28.071 1.00 62.16 286 GLU A C 1
ATOM 2233 O O . GLU A 1 286 ? 21.490 -10.161 -28.671 1.00 62.16 286 GLU A O 1
ATOM 2238 N N . VAL A 1 287 ? 23.013 -8.520 -28.674 1.00 59.53 287 VAL A N 1
ATOM 2239 C CA . VAL A 1 287 ? 22.834 -8.193 -30.097 1.00 59.53 287 VAL A CA 1
ATOM 2240 C C . VAL A 1 287 ? 23.262 -9.360 -30.982 1.00 59.53 287 VAL A C 1
ATOM 2242 O O . VAL A 1 287 ? 22.540 -9.693 -31.913 1.00 59.53 287 VAL A O 1
ATOM 2245 N N . VAL A 1 288 ? 24.392 -10.013 -30.698 1.00 54.19 288 VAL A N 1
ATOM 2246 C CA . VAL A 1 288 ? 24.832 -11.208 -31.436 1.00 54.19 288 VAL A CA 1
ATOM 2247 C C . VAL A 1 288 ? 23.845 -12.358 -31.231 1.00 54.19 288 VAL A C 1
ATOM 2249 O O . VAL A 1 288 ? 23.481 -13.005 -32.207 1.00 54.19 288 VAL A O 1
ATOM 2252 N N . ARG A 1 289 ? 23.321 -12.569 -30.018 1.00 59.47 289 ARG A N 1
ATOM 2253 C CA . ARG A 1 289 ? 22.273 -13.566 -29.738 1.00 59.47 289 ARG A CA 1
ATOM 2254 C C . ARG A 1 289 ? 21.010 -13.308 -30.569 1.00 59.47 289 ARG A C 1
ATOM 2256 O O . ARG A 1 289 ? 20.509 -14.218 -31.228 1.00 59.47 289 ARG A O 1
ATOM 2263 N N . LEU A 1 290 ? 20.526 -12.065 -30.598 1.00 56.22 290 LEU A N 1
ATOM 2264 C CA . LEU A 1 290 ? 19.345 -11.648 -31.365 1.00 56.22 290 LEU A CA 1
ATOM 2265 C C . LEU A 1 290 ? 19.594 -11.593 -32.882 1.00 56.22 290 LEU A C 1
ATOM 2267 O O . LEU A 1 290 ? 18.678 -11.835 -33.664 1.00 56.22 290 LEU A O 1
ATOM 2271 N N . ALA A 1 291 ? 20.818 -11.303 -33.320 1.00 52.94 291 ALA A N 1
ATOM 2272 C CA . ALA A 1 291 ? 21.187 -11.256 -34.732 1.00 52.94 291 ALA A CA 1
ATOM 2273 C C . ALA A 1 291 ? 21.454 -12.653 -35.306 1.00 52.94 291 ALA A C 1
ATOM 2275 O O . ALA A 1 291 ? 21.118 -12.892 -36.457 1.00 52.94 291 ALA A O 1
ATOM 2276 N N . VAL A 1 292 ? 21.989 -13.594 -34.518 1.00 53.72 292 VAL A N 1
ATOM 2277 C CA . VAL A 1 292 ? 22.119 -15.017 -34.893 1.00 53.72 292 VAL A CA 1
ATOM 2278 C C . VAL A 1 292 ? 20.741 -15.696 -34.936 1.00 53.72 292 VAL A C 1
ATOM 2280 O O . VAL A 1 292 ? 20.511 -16.562 -35.779 1.00 53.72 292 VAL A O 1
ATOM 2283 N N . ARG A 1 293 ? 19.784 -15.244 -34.110 1.00 55.03 293 ARG A N 1
ATOM 2284 C CA . ARG A 1 293 ? 18.369 -15.663 -34.146 1.00 55.03 293 ARG A CA 1
ATOM 2285 C C . ARG A 1 293 ? 17.691 -15.397 -35.500 1.00 55.03 293 ARG A C 1
ATOM 2287 O O . ARG A 1 293 ? 16.845 -16.188 -35.898 1.00 55.03 293 ARG A O 1
ATOM 2294 N N . ALA A 1 294 ? 18.026 -14.303 -36.193 1.00 47.81 294 ALA A N 1
ATOM 2295 C CA . ALA A 1 294 ? 17.253 -13.832 -37.349 1.00 47.81 294 ALA A CA 1
ATOM 2296 C C . ALA A 1 294 ? 17.492 -14.602 -38.674 1.00 47.81 294 ALA A C 1
ATOM 2298 O O . ALA A 1 294 ? 16.524 -14.764 -39.416 1.00 47.81 294 ALA A O 1
ATOM 2299 N N . PRO A 1 295 ? 18.706 -15.102 -38.996 1.00 45.06 295 PRO A N 1
ATOM 2300 C CA . PRO A 1 295 ? 18.925 -15.852 -40.234 1.00 45.06 295 PRO A CA 1
ATOM 2301 C C . PRO A 1 295 ? 19.295 -17.337 -40.061 1.00 45.06 295 PRO A C 1
ATOM 2303 O O . PRO A 1 295 ? 19.208 -18.066 -41.045 1.00 45.06 295 PRO A O 1
ATOM 2306 N N . LEU A 1 296 ? 19.719 -17.815 -38.879 1.00 43.28 296 LEU A N 1
ATOM 2307 C CA . LEU A 1 296 ? 20.395 -19.126 -38.774 1.00 43.28 296 LEU A CA 1
ATOM 2308 C C . LEU A 1 296 ? 19.566 -20.283 -38.197 1.00 43.28 296 LEU A C 1
ATOM 2310 O O . LEU A 1 296 ? 19.979 -21.428 -38.360 1.00 43.28 296 LEU A O 1
ATOM 2314 N N . THR A 1 297 ? 18.415 -20.055 -37.552 1.00 49.44 297 THR A N 1
ATOM 2315 C CA . THR A 1 297 ? 17.636 -21.170 -36.972 1.00 49.44 297 THR A CA 1
ATOM 2316 C C . THR A 1 297 ? 16.126 -21.013 -37.147 1.00 49.44 297 THR A C 1
ATOM 2318 O O . THR A 1 297 ? 15.508 -20.089 -36.635 1.00 49.44 297 THR A O 1
ATOM 2321 N N . TRP A 1 298 ? 15.527 -21.966 -37.866 1.00 52.53 298 TRP A N 1
ATOM 2322 C CA . TRP A 1 298 ? 14.077 -22.118 -38.064 1.00 52.53 298 TRP A CA 1
ATOM 2323 C C . TRP A 1 298 ? 13.499 -23.251 -37.190 1.00 52.53 298 TRP A C 1
ATOM 2325 O O . TRP A 1 298 ? 12.440 -23.793 -37.490 1.00 52.53 298 TRP A O 1
ATOM 2335 N N . TYR A 1 299 ? 14.211 -23.653 -36.130 1.00 56.94 299 TYR A N 1
ATOM 2336 C CA . TYR A 1 299 ? 13.834 -24.771 -35.260 1.00 56.94 299 TYR A CA 1
ATOM 2337 C C . TYR A 1 299 ? 13.324 -24.260 -33.894 1.00 56.94 299 TYR A C 1
ATOM 2339 O O . TYR A 1 299 ? 14.138 -23.845 -33.064 1.00 56.94 299 TYR A O 1
ATOM 2347 N N . PRO A 1 300 ? 11.999 -24.288 -33.639 1.00 56.56 300 PRO A N 1
ATOM 2348 C CA . PRO A 1 300 ? 11.372 -23.700 -32.445 1.00 56.56 300 PRO A CA 1
ATOM 2349 C C . PRO A 1 300 ? 11.914 -24.185 -31.084 1.00 56.56 300 PRO A C 1
ATOM 2351 O O . PRO A 1 300 ? 12.107 -23.354 -30.203 1.00 56.56 300 PRO A O 1
ATOM 2354 N N . PRO A 1 301 ? 12.253 -25.474 -30.880 1.00 58.75 301 PRO A N 1
ATOM 2355 C CA . PRO A 1 301 ? 12.725 -25.948 -29.572 1.00 58.75 301 PRO A CA 1
ATOM 2356 C C . PRO A 1 301 ? 14.114 -25.429 -29.168 1.00 58.75 301 PRO A C 1
ATOM 2358 O O . PRO A 1 301 ? 14.375 -25.212 -27.987 1.00 58.75 301 PRO A O 1
ATOM 2361 N N . LEU A 1 302 ? 15.015 -25.201 -30.134 1.00 55.75 302 LEU A N 1
ATOM 2362 C CA . LEU A 1 302 ? 16.319 -24.577 -29.856 1.00 55.75 302 LEU A CA 1
ATOM 2363 C C . LEU A 1 302 ? 16.161 -23.077 -29.577 1.00 55.75 302 LEU A C 1
ATOM 2365 O O . LEU A 1 302 ? 16.915 -22.524 -28.781 1.00 55.75 302 LEU A O 1
ATOM 2369 N N . LEU A 1 303 ? 15.153 -22.435 -30.178 1.00 51.47 303 LEU A N 1
ATOM 2370 C CA . LEU A 1 303 ? 14.800 -21.044 -29.896 1.00 51.47 303 LEU A CA 1
ATOM 2371 C C . LEU A 1 303 ? 14.277 -20.858 -28.463 1.00 51.47 303 LEU A C 1
ATOM 2373 O O . LEU A 1 303 ? 14.602 -19.841 -27.860 1.00 51.47 303 LEU A O 1
ATOM 2377 N N . ASP A 1 304 ? 13.558 -21.834 -27.899 1.00 50.88 304 ASP A N 1
ATOM 2378 C CA . ASP A 1 304 ? 13.122 -21.824 -26.491 1.00 50.88 304 ASP A CA 1
ATOM 2379 C C . ASP A 1 304 ? 14.263 -22.156 -25.508 1.00 50.88 304 ASP A C 1
ATOM 2381 O O . ASP A 1 304 ? 14.320 -21.607 -24.412 1.00 50.88 304 ASP A O 1
ATOM 2385 N N . TYR A 1 305 ? 15.212 -23.018 -25.892 1.00 49.78 305 TYR A N 1
ATOM 2386 C CA . TYR A 1 305 ? 16.379 -23.351 -25.060 1.00 49.78 305 TYR A CA 1
ATOM 2387 C C . TYR A 1 305 ? 17.406 -22.205 -24.986 1.00 49.78 305 TYR A C 1
ATOM 2389 O O . TYR A 1 305 ? 17.938 -21.910 -23.917 1.00 49.78 305 TYR A O 1
ATOM 2397 N N . PHE A 1 306 ? 17.661 -21.513 -26.104 1.00 44.38 306 PHE A N 1
ATOM 2398 C CA . PHE A 1 306 ? 18.507 -20.308 -26.144 1.00 44.38 306 PHE A CA 1
ATOM 2399 C C . PHE A 1 306 ? 17.744 -19.015 -25.794 1.00 44.38 306 PHE A C 1
ATOM 2401 O O . PHE A 1 306 ? 18.347 -17.947 -25.616 1.00 44.38 306 PHE A O 1
ATOM 2408 N N . GLY A 1 307 ? 16.416 -19.097 -25.705 1.00 41.09 307 GLY A N 1
ATOM 2409 C CA . GLY A 1 307 ? 15.499 -17.998 -25.446 1.00 41.09 307 GLY A CA 1
ATOM 2410 C C . GLY A 1 307 ? 14.887 -18.102 -24.060 1.00 41.09 307 GLY A C 1
ATOM 2411 O O . GLY A 1 307 ? 13.818 -18.674 -23.884 1.00 41.09 307 GLY A O 1
ATOM 2412 N N . GLY A 1 308 ? 15.517 -17.461 -23.074 1.00 40.53 308 GLY A N 1
ATOM 2413 C CA . GLY A 1 308 ? 14.820 -17.133 -21.834 1.00 40.53 308 GLY A CA 1
ATOM 2414 C C . GLY A 1 308 ? 13.498 -16.436 -22.166 1.00 40.53 308 GLY A C 1
ATOM 2415 O O . GLY A 1 308 ? 13.497 -15.401 -22.839 1.00 40.53 308 GLY A O 1
ATOM 2416 N N . LYS A 1 309 ? 12.375 -17.027 -21.740 1.00 40.75 309 LYS A N 1
ATOM 2417 C CA . LYS A 1 309 ? 11.057 -16.398 -21.831 1.00 40.75 309 LYS A CA 1
ATOM 2418 C C . LYS A 1 309 ? 11.140 -15.037 -21.155 1.00 40.75 309 LYS A C 1
ATOM 2420 O O . LYS A 1 309 ? 11.401 -14.956 -19.956 1.00 40.75 309 LYS A O 1
ATOM 2425 N N . LEU A 1 310 ? 10.875 -13.976 -21.906 1.00 38.28 310 LEU A N 1
ATOM 2426 C CA . LEU A 1 310 ? 10.623 -12.672 -21.318 1.00 38.28 310 LEU A CA 1
ATOM 2427 C C . LEU A 1 310 ? 9.161 -12.684 -20.852 1.00 38.28 310 LEU A C 1
ATOM 2429 O O . LEU A 1 310 ? 8.257 -12.258 -21.563 1.00 38.28 310 LEU A O 1
ATOM 2433 N N . VAL A 1 311 ? 8.926 -13.300 -19.690 1.00 34.75 311 VAL A N 1
ATOM 2434 C CA . VAL A 1 311 ? 7.639 -13.222 -18.993 1.00 34.75 311 VAL A CA 1
ATOM 2435 C C . VAL A 1 311 ? 7.599 -11.850 -18.338 1.00 34.75 311 VAL A C 1
ATOM 2437 O O . VAL A 1 311 ? 8.108 -11.660 -17.236 1.00 34.75 311 VAL A O 1
ATOM 2440 N N . LEU A 1 312 ? 7.063 -10.865 -19.051 1.00 34.94 312 LEU A N 1
ATOM 2441 C CA . LEU A 1 312 ? 6.653 -9.626 -18.405 1.00 34.94 312 LEU A CA 1
ATOM 2442 C C . LEU A 1 312 ? 5.405 -9.944 -17.576 1.00 34.94 312 LEU A C 1
ATOM 2444 O O . LEU A 1 312 ? 4.476 -10.539 -18.127 1.00 34.94 312 LEU A O 1
ATOM 2448 N N . PRO A 1 313 ? 5.356 -9.580 -16.283 1.00 32.62 313 PRO A N 1
ATOM 2449 C CA . PRO A 1 313 ? 4.087 -9.563 -15.575 1.00 32.62 313 PRO A CA 1
ATOM 2450 C C . PRO A 1 313 ? 3.136 -8.631 -16.338 1.00 32.62 313 PRO A C 1
ATOM 2452 O O . PRO A 1 313 ? 3.527 -7.536 -16.762 1.00 32.62 313 PRO A O 1
ATOM 2455 N N . GLU A 1 314 ? 1.914 -9.097 -16.588 1.00 33.69 314 GLU A N 1
ATOM 2456 C CA . GLU A 1 314 ? 0.869 -8.289 -17.220 1.00 33.69 314 GLU A CA 1
ATOM 2457 C C . GLU A 1 314 ? 0.737 -6.953 -16.463 1.00 33.69 314 GLU A C 1
ATOM 2459 O O . GLU A 1 314 ? 0.773 -6.959 -15.229 1.00 33.69 314 GLU A O 1
ATOM 2464 N N . PRO A 1 315 ? 0.683 -5.800 -17.164 1.00 36.78 315 PRO A N 1
ATOM 2465 C CA . PRO A 1 315 ? 0.029 -5.599 -18.462 1.00 36.78 315 PRO A CA 1
ATOM 2466 C C . PRO A 1 315 ? 0.959 -5.273 -19.655 1.00 36.78 315 PRO A C 1
ATOM 2468 O O . PRO A 1 315 ? 0.477 -4.844 -20.700 1.00 36.78 315 PRO A O 1
ATOM 2471 N N . PHE A 1 316 ? 2.282 -5.451 -19.559 1.00 36.59 316 PHE A N 1
ATOM 2472 C CA . PHE A 1 316 ? 3.221 -4.961 -20.595 1.00 36.59 316 PHE A CA 1
ATOM 2473 C C . PHE A 1 316 ? 3.575 -5.964 -21.714 1.00 36.59 316 PHE A C 1
ATOM 2475 O O . PHE A 1 316 ? 4.521 -5.744 -22.471 1.00 36.59 316 PHE A O 1
ATOM 2482 N N . GLY A 1 317 ? 2.830 -7.063 -21.848 1.00 27.48 317 GLY A N 1
ATOM 2483 C CA . GLY A 1 317 ? 3.079 -8.105 -22.847 1.00 27.48 317 GLY A CA 1
ATOM 2484 C C . GLY A 1 317 ? 2.601 -7.739 -24.257 1.00 27.48 317 GLY A C 1
ATOM 2485 O O . GLY A 1 317 ? 1.541 -8.187 -24.682 1.00 27.48 317 GLY A O 1
ATOM 2486 N N . LEU A 1 318 ? 3.394 -6.975 -25.010 1.00 22.91 318 LEU A N 1
ATOM 2487 C CA . LEU A 1 318 ? 3.317 -6.968 -26.476 1.00 22.91 318 LEU A CA 1
ATOM 2488 C C . LEU A 1 318 ? 4.142 -8.150 -27.006 1.00 22.91 318 LEU A C 1
ATOM 2490 O O . LEU A 1 318 ? 5.320 -8.275 -26.671 1.00 22.91 318 LEU A O 1
ATOM 2494 N N . ARG A 1 319 ? 3.501 -9.027 -27.788 1.00 28.67 319 ARG A N 1
ATOM 2495 C CA . ARG A 1 319 ? 4.188 -10.058 -28.581 1.00 28.67 319 ARG A CA 1
ATOM 2496 C C . ARG A 1 319 ? 5.065 -9.430 -29.657 1.00 28.67 319 ARG A C 1
ATOM 2498 O O . ARG A 1 319 ? 4.609 -8.437 -30.264 1.00 28.67 319 ARG A O 1
#

Organism: NCBI:txid68223

Secondary structure (DSSP, 8-state):
-HHHHHHHS-----HHHHHHHHHHHHHHHHHHHHHHHHHHHHHHHHHHHHHHHTT-GGGS---GGGS---TT-HHHHHHHHHHHHHHHHHT--EEEE-GGG-BTTS-EEEEEEEEEEE---SSTTPPPPP--HHHHHHHHHHHHHHHTT---TT-PPPPPEEEEEEEEE--TT-S--PPP-STTEETTEEPHHHHHHHHHH--SSSS-EEEEEEEEEETTTTEEEEEEEEEEEETTEEEEEEEEEEE-PPPGGGTSPPPPPEEEEE-SS-TTSEEEEEPPSS-HHHHHHHHHHTTS---HHHHHHS-----PPTT----